Protein 6Q7D (pdb70)

InterPro domains:
  IPR000719 Protein kinase domain [PS50011] (613-875)
  IPR001090 Ephrin, ligand binding domain [PF01404] (30-201)
  IPR001090 Ephrin, ligand binding domain [PS51550] (28-206)
  IPR001090 Ephrin, ligand binding domain [SM00615] (28-201)
  IPR001245 Serine-threonine/tyrosine-protein kinase, catalytic domain [PF07714] (614-871)
  IPR001245 Serine-threonine/tyrosine-protein kinase, catalytic domain [PR00109] (692-705)
  IPR001245 Serine-threonine/tyrosine-protein kinase, catalytic domain [PR00109] (729-747)
  IPR001245 Serine-threonine/tyrosine-protein kinase, catalytic domain [PR00109] (779-789)
  IPR001245 Serine-threonine/tyrosine-protein kinase, catalytic domain [PR00109] (798-820)
  IPR001245 Serine-threonine/tyrosine-protein kinase, catalytic domain [PR00109] (842-864)
  IPR001426 Tyrosine-protein kinase, receptor class V, conserved site [PS00790] (182-202)
  IPR001426 Tyrosine-protein kinase, receptor class V, conserved site [PS00791] (247-267)
  IPR001660 Sterile alpha motif domain [PF00536] (904-966)
  IPR001660 Sterile alpha motif domain [PS50105] (904-968)
  IPR001660 Sterile alpha motif domain [SM00454] (901-968)
  IPR003961 Fibronectin type III [PF00041] (331-420)
  IPR003961 Fibronectin type III [PF00041] (439-524)
  IPR003961 Fibronectin type III [PS50853] (328-432)
  IPR003961 Fibronectin type III [PS50853] (438-529)
  IPR003961 Fibronectin type III [SM00060] (329-419)

Foldseek 3Di:
DLQVLFDAADCVQKDFDAFPAADPAFTWGWIWGVVVTAIKIKYWHAPPDDPVRVCVVSNVLSVQSVDDDQAAWHWNGWHDPDPGIITITHDAPCAFQQVNLQVCPPPDDLLLLLVQLLLNLVSLLSCQVVVHFQQDDASNQWTQHPVRHIHGGDPDDPPLLQFAPCCVPPNDTHSLRVLLNSLVNLQCSLQSNADRPHPQDSVRSSVCLVVPDDGFHHPLWFPLSNVLSVLSRDNPSVSHDGSVVVSVSSVVCSVVVVSRNHHDDDDDPDDDDDD

Nearest PDB structures (foldseek):
  6q7d-assembly1_A  TM=1.004E+00  e=1.433E-54  Homo sapiens
  6hes-assembly1_A  TM=9.999E-01  e=2.706E-51  Homo sapiens
  8boi-assembly1_A  TM=9.993E-01  e=1.157E-50  Homo sapiens
  8bm8-assembly1_A  TM=1.002E+00  e=2.530E-50  Homo sapiens
  6fnf-assembly1_A  TM=9.934E-01  e=2.443E-47  Homo sapiens

Solvent-accessible surface area: 14759 Å² total; per-residue (Å²): 116,94,41,152,119,26,87,72,16,91,43,85,36,20,68,93,103,151,76,85,31,83,22,134,71,13,61,28,28,48,0,29,8,118,169,230,68,68,40,0,18,0,50,1,4,56,99,64,50,74,131,148,27,91,78,78,7,32,24,49,0,7,60,26,14,75,23,95,59,117,8,10,14,129,25,47,0,0,0,29,162,100,144,33,6,9,4,0,12,11,66,9,126,54,23,27,0,21,124,11,1,119,106,62,106,57,115,43,57,49,78,79,7,0,26,5,0,75,9,0,0,21,0,0,71,43,4,26,108,72,138,62,40,8,131,11,0,0,0,80,2,0,20,0,36,93,126,40,26,1,13,3,6,60,100,45,179,145,18,17,13,19,12,0,20,14,4,56,91,136,202,65,46,35,33,13,3,2,2,4,7,0,0,0,0,0,2,1,0,9,18,28,6,72,130,1,14,78,158,66,52,60,136,88,5,62,123,21,14,112,79,51,137,48,4,49,10,4,114,92,0,0,25,26,0,45,109,8,0,60,80,0,2,37,80,104,88,69,151,7,19,122,7,47,66,0,19,47,67,0,36,137,20,28,200,58,64,104,45,12,162,92,94,22,122,72,94,100,159,116,99,138,225,151,175

Organism: Homo sapiens (NCBI:txid9606)

Sequence (275 aa):
AVLKFTTEIHPSCVTRQKVIGAGEFGEVYKGMLKTKEVPVAIKTLKAGYTEKQRVDFLGEAGIMGQFSHHNIIRRLEGVISKYKPMMIITEYMENGALDKFLLREKDDGEFSVLQLVGMMLRRGIAAGMKYLANMNYVHRDLAARRNILVNSSNLVCKVSDFGLIPIRWTAPEAISSYRKKFTSSASDVWSFGIVMWEVMTYGERRPYWELSNHEVMKAIINDGFFRLPTPMMDCPSAIYQLMMQQCWQQQQERRARRPKFADIVSILDDKLIRAPDSLKTLADFDPRVSIRLP

CATH classification: 3.30.200.20 (+1 more: 1.10.510.10)

B-factor: mean 21.92, std 13.1, range [7.97, 76.31]

Secondary structure (DSSP, 8-state):
-TTTT--B--GGGEEEEEEEEEETTEEEEEEEE----EEEEEEEE-TT--HHHHHHHHHHHHHHHH---TTBPPEEEEE-SSSSEEEEEE--TT-BHHHHHHHSTT-S-HHHHHHHHHHHHHHHHHHHHTT---S--SGGGEEE-TT--EEE-------GGGS-HHHHHH----HHHHHHHHHHHHHHHHTTSPPTTTT--HHHHHHHHHTT--PPPPTT-BHHHHHHHHHHT-SSGGGSPPHHHHHHHHHHHHHSGGGGSSBPPP--S------

Structure (mmCIF, N/CA/C/O backbone):
data_6Q7D
#
_entry.id   6Q7D
#
_cell.length_a   32.725
_cell.length_b   107.160
_cell.length_c   40.463
_cell.angle_alpha   90.00
_cell.angle_beta   108.42
_cell.ang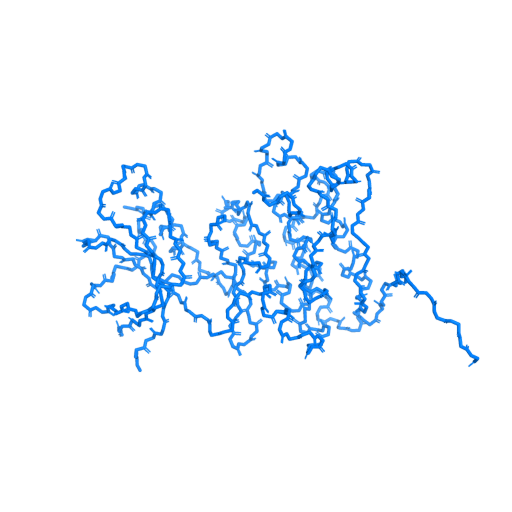le_gamma   90.00
#
_symmetry.space_group_name_H-M   'P 1 21 1'
#
loop_
_entity.id
_entity.type
_entity.pdbx_description
1 polymer 'Ephrin type-A receptor 2'
2 non-polymer 3-[[4-imidazol-1-yl-6-(4-oxidanylpiperidin-1-yl)-1,3,5-triazin-2-yl]amino]-4-methyl-~{N}-[3-(trifluoromethyl)phenyl]benzamide
3 water water
#
loop_
_atom_site.group_PDB
_atom_site.id
_atom_site.type_symbol
_atom_site.label_atom_id
_atom_site.label_alt_id
_atom_site.label_comp_id
_atom_site.label_asym_id
_atom_site.label_entity_id
_atom_site.label_seq_id
_atom_site.pdbx_PDB_ins_code
_atom_site.Cartn_x
_atom_site.Cartn_y
_atom_site.Cartn_z
_atom_site.occupancy
_atom_site.B_iso_or_equiv
_atom_site.auth_seq_id
_atom_site.auth_comp_id
_atom_site.auth_asym_id
_atom_site.auth_atom_id
_atom_site.pdbx_PDB_model_num
ATOM 1 N N . ALA A 1 6 ? -103.178 -28.076 90.829 1.00 46.41 600 ALA A N 1
ATOM 2 C CA . ALA A 1 6 ? -103.515 -26.668 90.654 1.00 44.63 600 ALA A CA 1
ATOM 3 C C . ALA A 1 6 ? -102.294 -25.773 90.834 1.00 45.25 600 ALA A C 1
ATOM 4 O O . ALA A 1 6 ? -102.270 -24.651 90.349 1.00 47.08 600 ALA A O 1
ATOM 6 N N . VAL A 1 7 ? -101.314 -26.230 91.601 1.00 42.25 601 VAL A N 1
ATOM 7 C CA . VAL A 1 7 ? -100.104 -25.385 91.826 1.00 37.92 601 VAL A CA 1
ATOM 8 C C . VAL A 1 7 ? -99.471 -25.059 90.475 1.00 34.54 601 VAL A C 1
ATOM 9 O O . VAL A 1 7 ? -98.913 -23.974 90.344 1.00 31.66 601 VAL A O 1
ATOM 13 N N . LEU A 1 8 ? -99.589 -25.957 89.507 1.00 35.47 602 LEU A N 1
ATOM 14 C CA . LEU A 1 8 ? -98.910 -25.810 88.200 1.00 37.39 602 LEU A CA 1
ATOM 15 C C . LEU A 1 8 ? -99.842 -25.279 87.108 1.00 39.69 602 LEU A C 1
ATOM 16 O O . LEU A 1 8 ? -99.500 -25.409 85.963 1.00 38.49 602 LEU A O 1
ATOM 21 N N . LYS A 1 9 ? -100.920 -24.612 87.485 1.00 45.73 603 LYS A N 1
ATOM 22 C CA . LYS A 1 9 ? -101.920 -24.131 86.506 1.00 47.35 603 LYS A CA 1
ATOM 23 C C . LYS A 1 9 ? -101.329 -23.198 85.436 1.00 41.89 603 LYS A C 1
ATOM 24 O O . LYS A 1 9 ? -101.888 -23.231 84.352 1.00 41.22 603 LYS A O 1
ATOM 30 N N . PHE A 1 10 ? -100.274 -22.380 85.707 1.00 29.69 604 PHE A N 1
ATOM 31 C CA . PHE A 1 10 ? -99.793 -21.480 84.677 1.00 27.42 604 PHE A CA 1
ATOM 32 C C . PHE A 1 10 ? -98.574 -22.047 83.958 1.00 28.98 604 PHE A C 1
ATOM 33 O O . PHE A 1 10 ? -97.909 -21.322 83.210 1.00 31.04 604 PHE A O 1
ATOM 41 N N . THR A 1 11 ? -98.274 -23.331 84.161 1.00 28.83 605 THR A N 1
ATOM 42 C CA . THR A 1 11 ? -97.071 -23.952 83.625 1.00 29.51 605 THR A CA 1
ATOM 43 C C . THR A 1 11 ? -97.402 -24.984 82.553 1.00 27.81 605 THR A C 1
ATOM 44 O O . THR A 1 11 ? -98.471 -25.603 82.562 1.00 30.89 605 THR A O 1
ATOM 48 N N . THR A 1 12 ? -96.451 -25.174 81.643 1.00 25.50 606 THR A N 1
ATOM 49 C CA . THR A 1 12 ? -96.515 -26.196 80.607 1.00 27.76 606 THR A CA 1
ATOM 50 C C . THR A 1 12 ? -95.717 -27.411 81.063 1.00 23.64 606 THR A C 1
ATOM 51 O O . THR A 1 12 ? -94.559 -27.279 81.469 1.00 25.18 606 THR A O 1
ATOM 55 N N . GLU A 1 13 ? -96.326 -28.588 80.991 1.00 23.61 607 GLU A N 1
ATOM 56 C CA . GLU A 1 13 ? -95.619 -29.813 81.335 1.00 24.08 607 GLU A CA 1
ATOM 57 C C . GLU A 1 13 ? -94.781 -30.264 80.143 1.00 23.89 607 GLU A C 1
ATOM 58 O O . GLU A 1 13 ? -95.298 -30.403 79.030 1.00 28.04 607 GLU A O 1
ATOM 64 N N . ILE A 1 14 ? -93.488 -30.483 80.373 1.00 21.56 608 ILE A N 1
ATOM 65 C CA . ILE A 1 14 ? -92.540 -30.851 79.325 1.00 20.86 608 ILE A CA 1
ATOM 66 C C . ILE A 1 14 ? -92.209 -32.330 79.469 1.00 20.07 608 ILE A C 1
ATOM 67 O O . ILE A 1 14 ? -92.029 -32.830 80.585 1.00 22.63 608 ILE A O 1
ATOM 72 N N . HIS A 1 15 ? -92.158 -33.042 78.335 1.00 20.57 609 HIS A N 1
ATOM 73 C CA . HIS A 1 15 ? -91.782 -34.447 78.409 1.00 19.69 609 HIS A CA 1
ATOM 74 C C . HIS A 1 15 ? -90.261 -34.579 78.467 1.00 19.34 609 HIS A C 1
ATOM 75 O O . HIS A 1 15 ? -89.552 -33.850 77.771 1.00 20.03 609 HIS A O 1
ATOM 82 N N . PRO A 1 16 ? -89.735 -35.496 79.287 1.00 20.42 610 PRO A N 1
ATOM 83 C CA . PRO A 1 16 ? -88.271 -35.581 79.447 1.00 21.62 610 PRO A CA 1
ATOM 84 C C . PRO A 1 16 ? -87.511 -35.891 78.167 1.00 23.02 610 PRO A C 1
ATOM 85 O O . PRO A 1 16 ? -86.342 -35.503 78.046 1.00 23.80 610 PRO A O 1
ATOM 89 N N . SER A 1 17 ? -88.138 -36.562 77.200 1.00 22.32 611 SER A N 1
ATOM 90 C CA . SER A 1 17 ? -87.469 -36.833 75.933 1.00 22.97 611 SER A CA 1
ATOM 91 C C . SER A 1 17 ? -87.126 -35.561 75.171 1.00 24.10 611 SER A C 1
ATOM 92 O O . SER A 1 17 ? -86.321 -35.614 74.235 1.00 28.53 611 SER A O 1
ATOM 95 N N . CYS A 1 18 ? -87.713 -34.424 75.540 1.00 21.73 612 CYS A N 1
ATOM 96 C CA . CYS A 1 18 ? -87.441 -33.158 74.875 1.00 22.38 612 CYS A CA 1
ATOM 97 C C . CYS A 1 18 ? -86.299 -32.381 75.510 1.00 22.81 612 CYS A C 1
ATOM 98 O O . CYS A 1 18 ? -85.961 -31.302 75.017 1.00 25.39 612 CYS A O 1
ATOM 101 N N . VAL A 1 19 ? -85.690 -32.902 76.572 1.00 24.18 613 VAL A N 1
ATOM 102 C CA . VAL A 1 19 ? -84.706 -32.172 77.362 1.00 24.13 613 VAL A CA 1
ATOM 103 C C . VAL A 1 19 ? -83.383 -32.920 77.312 1.00 22.97 613 VAL A C 1
ATOM 104 O O . VAL A 1 19 ? -83.347 -34.140 77.506 1.00 25.43 613 VAL A O 1
ATOM 108 N N . THR A 1 20 ? -82.303 -32.183 77.067 1.00 22.71 614 THR A N 1
ATOM 109 C CA . THR A 1 20 ? -80.943 -32.698 77.129 1.00 25.16 614 THR A CA 1
ATOM 110 C C . THR A 1 20 ? -80.166 -31.809 78.083 1.00 24.46 614 THR A C 1
ATOM 111 O O . THR A 1 20 ? -80.162 -30.586 77.924 1.00 27.40 614 THR A O 1
ATOM 115 N N . ARG A 1 21 ? -79.526 -32.413 79.078 1.00 26.48 615 ARG A N 1
ATOM 116 C CA . ARG A 1 21 ? -78.690 -31.682 80.018 1.00 26.70 615 ARG A CA 1
ATOM 117 C C . ARG A 1 21 ? -77.240 -31.786 79.575 1.00 26.95 615 ARG A C 1
ATOM 118 O O . ARG A 1 21 ? -76.771 -32.867 79.208 1.00 31.05 615 ARG A O 1
ATOM 126 N N . GLN A 1 22 ? -76.529 -30.661 79.609 1.00 27.21 616 GLN A N 1
ATOM 127 C CA . GLN A 1 22 ? -75.182 -30.590 79.055 1.00 32.61 616 GLN A CA 1
ATOM 128 C C . GLN A 1 22 ? -74.108 -30.372 80.117 1.00 35.63 616 GLN A C 1
ATOM 129 O O . GLN A 1 22 ? -73.270 -31.251 80.335 1.00 41.50 616 GLN A O 1
ATOM 135 N N . LYS A 1 23 ? -74.069 -29.205 80.752 1.00 30.44 617 LYS A N 1
ATOM 136 C CA . LYS A 1 23 ? -73.033 -28.908 81.772 1.00 28.62 617 LYS A CA 1
ATOM 137 C C . LYS A 1 23 ? -73.700 -28.400 83.056 1.00 25.97 617 LYS A C 1
ATOM 138 O O . LYS A 1 23 ? -74.698 -27.724 82.951 1.00 27.79 617 LYS A O 1
ATOM 144 N N . VAL A 1 24 ? -73.156 -28.758 84.214 1.00 26.88 618 VAL A N 1
ATOM 145 C CA . VAL A 1 24 ? -73.644 -28.227 85.515 1.00 31.49 618 VAL A CA 1
ATOM 146 C C . VAL A 1 24 ? -73.252 -26.743 85.596 1.00 37.65 618 VAL A C 1
ATOM 147 O O . VAL A 1 24 ? -72.089 -26.462 85.363 1.00 35.29 618 VAL A O 1
ATOM 151 N N . ILE A 1 25 ? -74.221 -25.871 85.884 1.00 39.74 619 ILE A N 1
ATOM 152 C CA . ILE A 1 25 ? -73.966 -24.404 85.991 1.00 40.86 619 ILE A CA 1
ATOM 153 C C . ILE A 1 25 ? -74.263 -23.929 87.407 1.00 43.08 619 ILE A C 1
ATOM 154 O O . ILE A 1 25 ? -74.061 -22.762 87.678 1.00 51.55 619 ILE A O 1
ATOM 159 N N . GLY A 1 26 ? -74.729 -24.800 88.270 1.00 33.65 620 GLY A N 1
ATOM 160 C CA . GLY A 1 26 ? -74.938 -24.365 89.644 1.00 34.17 620 GLY A CA 1
ATOM 161 C C . GLY A 1 26 ? -75.595 -25.442 90.450 1.00 31.78 620 GLY A C 1
ATOM 162 O O . GLY A 1 26 ? -75.765 -26.514 89.990 1.00 30.24 620 GLY A O 1
ATOM 163 N N . ALA A 1 27 ? -75.934 -25.117 91.668 1.00 38.82 621 ALA A N 1
ATOM 164 C CA . ALA A 1 27 ? -76.644 -26.086 92.513 1.00 40.12 621 ALA A CA 1
ATOM 165 C C . ALA A 1 27 ? -78.009 -25.508 92.916 1.00 43.50 621 ALA A C 1
ATOM 166 O O . ALA A 1 27 ? -78.150 -24.273 92.989 1.00 44.44 621 ALA A O 1
ATOM 168 N N . GLY A 1 28 ? -79.017 -26.380 92.996 1.00 43.07 622 GLY A N 1
ATOM 169 C CA . GLY A 1 28 ? -80.278 -26.060 93.624 1.00 37.75 622 GLY A CA 1
ATOM 170 C C . GLY A 1 28 ? -80.277 -26.521 95.071 1.00 35.51 622 GLY A C 1
ATOM 171 O O . GLY A 1 28 ? -79.252 -26.933 95.617 1.00 35.72 622 GLY A O 1
ATOM 172 N N . GLU A 1 29 ? -81.440 -26.457 95.706 1.00 36.03 623 GLU A N 1
ATOM 173 C CA . GLU A 1 29 ? -81.591 -26.871 97.120 1.00 36.60 623 GLU A CA 1
ATOM 174 C C . GLU A 1 29 ? -81.323 -28.376 97.233 1.00 30.60 623 GLU A C 1
ATOM 175 O O . GLU A 1 29 ? -80.810 -28.813 98.217 1.00 30.53 623 GLU A O 1
ATOM 181 N N . PHE A 1 30 ? -81.729 -29.133 96.233 1.00 24.66 624 PHE A N 1
ATOM 182 C CA . PHE A 1 30 ? -81.545 -30.579 96.275 1.00 25.09 624 PHE A CA 1
ATOM 183 C C . PHE A 1 30 ? -81.451 -31.129 94.859 1.00 23.85 624 PHE A C 1
ATOM 184 O O . PHE A 1 30 ? -82.337 -31.862 94.406 1.00 21.54 624 PHE A O 1
ATOM 192 N N . GLY A 1 31 ? -80.382 -30.785 94.168 1.00 23.18 625 GLY A N 1
ATOM 193 C CA . GLY A 1 31 ? -80.202 -31.127 92.773 1.00 23.52 625 GLY A CA 1
ATOM 194 C C . GLY A 1 31 ? -79.425 -30.040 92.065 1.00 22.97 625 GLY A C 1
ATOM 195 O O . GLY A 1 31 ? -79.371 -28.887 92.486 1.00 30.98 625 GLY A O 1
ATOM 196 N N . GLU A 1 32 ? -78.800 -30.422 90.959 1.00 21.88 626 GLU A N 1
ATOM 197 C CA . GLU A 1 32 ? -77.973 -29.491 90.212 1.00 24.62 626 GLU A CA 1
ATOM 198 C C . GLU A 1 32 ? -78.825 -28.645 89.276 1.00 21.64 626 GLU A C 1
ATOM 199 O O . GLU A 1 32 ? -79.957 -28.994 88.927 1.00 20.71 626 GLU A O 1
ATOM 205 N N . VAL A 1 33 ? -78.259 -27.517 88.865 1.00 18.40 627 VAL A N 1
ATOM 206 C CA . VAL A 1 33 ? -78.791 -26.709 87.777 1.00 17.54 627 VAL A CA 1
ATOM 207 C C . VAL A 1 33 ? -77.877 -26.914 86.580 1.00 17.19 627 VAL A C 1
ATOM 208 O O . VAL A 1 33 ? -76.650 -26.918 86.726 1.00 20.06 627 VAL A O 1
ATOM 212 N N . TYR A 1 34 ? -78.467 -27.101 85.401 1.00 17.38 628 TYR A N 1
ATOM 213 C CA . TYR A 1 34 ? -77.714 -27.421 84.199 1.00 18.59 628 TYR A CA 1
ATOM 214 C C . TYR A 1 34 ? -78.025 -26.424 83.093 1.00 19.20 628 TYR A C 1
ATOM 215 O O . TYR A 1 34 ? -79.125 -25.873 83.022 1.00 20.69 628 TYR A O 1
ATOM 224 N N . LYS A 1 35 ? -77.056 -26.260 82.201 1.00 20.11 629 LYS A N 1
ATOM 225 C CA . LYS A 1 35 ? -77.314 -25.668 80.880 1.00 19.50 629 LYS A CA 1
ATOM 226 C C . LYS A 1 35 ? -77.755 -26.861 80.015 1.00 20.88 629 LYS A C 1
ATOM 227 O O . LYS A 1 35 ? -77.188 -27.928 80.162 1.00 22.76 629 LYS A O 1
ATOM 233 N N . GLY A 1 36 ? -78.739 -26.670 79.161 1.00 19.62 630 GLY A N 1
ATOM 234 C CA . GLY A 1 36 ? -79.209 -27.744 78.320 1.00 20.89 630 GLY A CA 1
ATOM 235 C C . GLY A 1 36 ? -79.890 -27.216 77.078 1.00 20.72 630 GLY A C 1
ATOM 236 O O . GLY A 1 36 ? -79.786 -26.037 76.743 1.00 19.90 630 GLY A O 1
ATOM 237 N N . MET A 1 37 ? -80.590 -28.112 76.391 1.00 22.92 631 MET A N 1
ATOM 238 C CA . MET A 1 37 ? -81.331 -27.755 75.194 1.00 22.08 631 MET A CA 1
ATOM 239 C C . MET A 1 37 ? -82.737 -28.325 75.304 1.00 20.56 631 MET A C 1
ATOM 240 O O . MET A 1 37 ? -82.942 -29.399 75.877 1.00 24.92 631 MET A O 1
ATOM 245 N N . LEU A 1 38 ? -83.700 -27.615 74.726 1.00 21.02 632 LEU A N 1
ATOM 246 C CA . LEU A 1 38 ? -85.102 -28.009 74.764 1.00 21.68 632 LEU A CA 1
ATOM 247 C C . LEU A 1 38 ? -85.630 -28.107 73.341 1.00 24.61 632 LEU A C 1
ATOM 248 O O . LEU A 1 38 ? -85.541 -27.138 72.578 1.00 24.87 632 LEU A O 1
ATOM 253 N N . LYS A 1 39 ? -86.184 -29.271 72.993 1.00 25.09 633 LYS A N 1
ATOM 254 C CA . LYS A 1 39 ? -86.879 -29.466 71.723 1.00 32.80 633 LYS A CA 1
ATOM 255 C C . LYS A 1 39 ? -88.354 -29.163 71.915 1.00 44.29 633 LYS A C 1
ATOM 256 O O . LYS A 1 39 ? -88.966 -29.648 72.872 1.00 46.36 633 LYS A O 1
ATOM 262 N N . THR A 1 40 ? -88.924 -28.404 70.982 1.00 55.93 634 THR A N 1
ATOM 263 C CA . THR A 1 40 ? -90.375 -28.338 70.799 1.00 63.18 634 THR A CA 1
ATOM 264 C C . THR A 1 40 ? -90.753 -27.456 69.614 1.00 65.11 634 THR A C 1
ATOM 265 O O . THR A 1 40 ? -91.864 -27.553 69.089 1.00 65.84 634 THR A O 1
ATOM 269 N N . LYS A 1 45 ? -83.215 -25.188 65.842 1.00 52.49 639 LYS A N 1
ATOM 270 C CA . LYS A 1 45 ? -84.580 -25.460 66.284 1.00 52.63 639 LYS A CA 1
ATOM 271 C C . LYS A 1 45 ? -84.633 -25.820 67.771 1.00 49.75 639 LYS A C 1
ATOM 272 O O . LYS A 1 45 ? -85.625 -25.545 68.446 1.00 51.05 639 LYS A O 1
ATOM 278 N N . GLU A 1 46 ? -83.573 -26.457 68.264 1.00 44.51 640 GLU A N 1
ATOM 279 C CA . GLU A 1 46 ? -83.406 -26.651 69.697 1.00 41.67 640 GLU A CA 1
ATOM 280 C C . GLU A 1 46 ? -83.152 -25.298 70.351 1.00 36.81 640 GLU A C 1
ATOM 281 O O . GLU A 1 46 ? -82.460 -24.445 69.789 1.00 36.77 640 GLU A O 1
ATOM 287 N N . VAL A 1 47 ? -83.698 -25.100 71.542 1.00 29.19 641 VAL A N 1
ATOM 288 C CA . VAL A 1 47 ? -83.624 -23.822 72.249 1.00 27.81 641 VAL A CA 1
ATOM 289 C C . VAL A 1 47 ? -82.770 -24.010 73.494 1.00 22.78 641 VAL A C 1
ATOM 290 O O . VAL A 1 47 ? -82.993 -24.968 74.244 1.00 21.74 641 VAL A O 1
ATOM 294 N N . PRO A 1 48 ? -81.789 -23.146 73.751 1.00 23.51 642 PRO A N 1
ATOM 295 C CA . PRO A 1 48 ? -80.989 -23.289 74.973 1.00 22.53 642 PRO A CA 1
ATOM 296 C C . PRO A 1 48 ? -81.818 -22.965 76.206 1.00 19.55 642 PRO A C 1
ATOM 297 O O . PRO A 1 48 ? -82.661 -22.066 76.194 1.00 19.52 642 PRO A O 1
ATOM 301 N N . VAL A 1 49 ? -81.592 -23.730 77.272 1.00 18.31 643 VAL A N 1
ATOM 302 C CA . VAL A 1 49 ? -82.359 -23.578 78.500 1.00 17.02 643 VAL A CA 1
ATOM 303 C C . VAL A 1 49 ? -81.457 -23.775 79.708 1.00 17.04 643 VAL A C 1
ATOM 304 O O . VAL A 1 49 ? -80.374 -24.354 79.620 1.00 17.24 643 VAL A O 1
ATOM 308 N N . ALA A 1 50 ? -81.918 -23.265 80.846 1.00 15.76 644 ALA A N 1
ATOM 309 C CA . ALA A 1 50 ? -81.384 -23.630 82.153 1.00 15.46 644 ALA A CA 1
ATOM 310 C C . ALA A 1 50 ? -82.373 -24.575 82.831 1.00 16.18 644 ALA A C 1
ATOM 311 O O . ALA A 1 50 ? -83.590 -24.408 82.705 1.00 15.79 644 ALA A O 1
ATOM 313 N N . ILE A 1 51 ? -81.851 -25.574 83.542 1.00 15.42 645 ILE A N 1
ATOM 314 C CA . ILE A 1 51 ? -82.641 -26.695 84.046 1.00 15.82 645 ILE A CA 1
ATOM 315 C C . ILE A 1 51 ? -82.270 -26.931 85.502 1.00 17.96 645 ILE A C 1
ATOM 316 O O . ILE A 1 51 ? -81.134 -27.317 85.796 1.00 19.99 645 ILE A O 1
ATOM 321 N N . LYS A 1 52 ? -83.221 -26.731 86.407 1.00 15.68 646 LYS A N 1
ATOM 322 C CA . LYS A 1 52 ? -83.018 -27.014 87.822 1.00 16.50 646 LYS A CA 1
ATOM 323 C C . LYS A 1 52 ? -83.694 -28.339 88.148 1.00 16.92 646 LYS A C 1
ATOM 324 O O . LYS A 1 52 ? -84.885 -28.508 87.875 1.00 16.53 646 LYS A O 1
ATOM 330 N N . THR A 1 53 ? -82.945 -29.276 88.723 1.00 16.52 647 THR A N 1
ATOM 331 C CA . THR A 1 53 ? -83.476 -30.595 89.040 1.00 18.21 647 THR A CA 1
ATOM 332 C C . THR A 1 53 ? -83.769 -30.742 90.529 1.00 17.58 647 THR A C 1
ATOM 333 O O . THR A 1 53 ? -83.209 -30.043 91.378 1.00 17.92 647 THR A O 1
ATOM 337 N N . LEU A 1 54 ? -84.663 -31.678 90.833 1.00 16.47 648 LEU A N 1
ATOM 338 C CA . LEU A 1 54 ? -84.904 -32.135 92.195 1.00 16.20 648 LEU A CA 1
ATOM 339 C C . LEU A 1 54 ? -84.614 -33.628 92.193 1.00 17.97 648 LEU A C 1
ATOM 340 O O . LEU A 1 54 ? -85.389 -34.419 91.640 1.00 18.36 648 LEU A O 1
ATOM 345 N N . LYS A 1 55 ? -83.495 -34.008 92.797 1.00 17.83 649 LYS A N 1
ATOM 346 C CA . LYS A 1 55 ? -82.973 -35.356 92.661 1.00 18.64 649 LYS A CA 1
ATOM 347 C C . LYS A 1 55 ? -83.466 -36.274 93.778 1.00 18.55 649 LYS A C 1
ATOM 348 O O . LYS A 1 55 ? -84.016 -35.838 94.793 1.00 19.70 649 LYS A O 1
ATOM 354 N N . ALA A 1 56 ? -83.246 -37.569 93.569 1.00 18.42 650 ALA A N 1
ATOM 355 C CA . ALA A 1 56 ? -83.858 -38.597 94.399 1.00 20.77 650 ALA A CA 1
ATOM 356 C C . ALA A 1 56 ? -83.497 -38.406 95.865 1.00 21.44 650 ALA A C 1
ATOM 357 O O . ALA A 1 56 ? -82.352 -38.105 96.209 1.00 23.30 650 ALA A O 1
ATOM 359 N N . GLY A 1 57 ? -84.492 -38.582 96.730 1.00 19.35 651 GLY A N 1
ATOM 360 C CA . GLY A 1 57 ? -84.312 -38.428 98.156 1.00 21.07 651 GLY A CA 1
ATOM 361 C C . GLY A 1 57 ? -84.774 -37.104 98.715 1.00 19.03 651 GLY A C 1
ATOM 362 O O . GLY A 1 57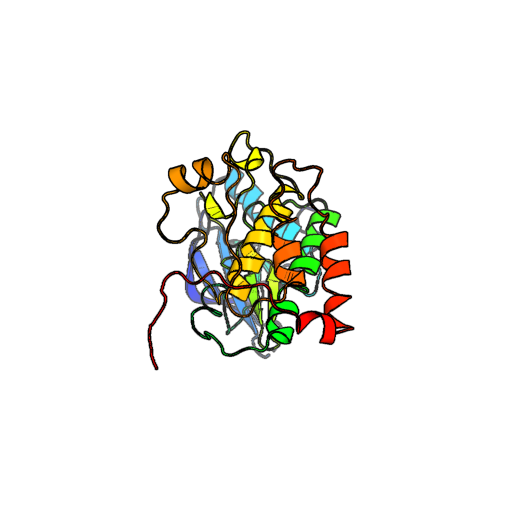 ? -84.653 -36.890 99.929 1.00 19.50 651 GLY A O 1
ATOM 363 N N . TYR A 1 58 ? -85.299 -36.211 97.876 1.00 18.57 652 TYR A N 1
ATOM 364 C CA . TYR A 1 58 ? -85.782 -34.929 98.364 1.00 17.49 652 TYR A CA 1
ATOM 365 C C . TYR A 1 58 ? -86.885 -35.138 99.397 1.00 18.03 652 TYR A C 1
ATOM 366 O O . TYR A 1 58 ? -87.616 -36.132 99.367 1.00 17.04 652 TYR A O 1
ATOM 375 N N . THR A 1 59 ? -86.999 -34.188 100.319 1.00 18.35 653 THR A N 1
ATOM 376 C CA . THR A 1 59 ? -87.995 -34.246 101.378 1.00 19.47 653 THR A CA 1
ATOM 377 C C . THR A 1 59 ? -89.335 -33.700 100.895 1.00 17.68 653 THR A C 1
ATOM 378 O O . THR A 1 59 ? -89.452 -33.106 99.820 1.00 17.24 653 THR A O 1
ATOM 382 N N . GLU A 1 60 ? -90.363 -33.912 101.720 1.00 18.69 654 GLU A N 1
ATOM 383 C CA . GLU A 1 60 ? -91.678 -33.345 101.436 1.00 18.18 654 GLU A CA 1
ATOM 384 C C . GLU A 1 60 ? -91.607 -31.826 101.319 1.00 19.08 654 GLU A C 1
ATOM 385 O O . GLU A 1 60 ? -92.146 -31.237 100.375 1.00 19.99 654 GLU A O 1
ATOM 391 N N . LYS A 1 61 ? -90.925 -31.177 102.266 1.00 19.74 655 LYS A N 1
ATOM 392 C CA . LYS A 1 61 ? -90.781 -29.727 102.207 1.00 22.70 655 LYS A CA 1
ATOM 393 C C . LYS A 1 61 ? -90.080 -29.293 100.927 1.00 18.71 655 LYS A C 1
ATOM 394 O O . LYS A 1 61 ? -90.465 -28.292 100.309 1.00 19.27 655 LYS A O 1
ATOM 400 N N . GLN A 1 62 ? -89.053 -30.031 100.512 1.00 17.87 656 GLN A N 1
ATOM 401 C CA . GLN A 1 62 ? -88.337 -29.661 99.299 1.00 17.46 656 GLN A CA 1
ATOM 402 C C . GLN A 1 62 ? -89.224 -29.796 98.067 1.00 16.57 656 GLN A C 1
ATOM 403 O O . GLN A 1 62 ? -89.161 -28.964 97.155 1.00 17.01 656 GLN A O 1
ATOM 409 N N . ARG A 1 63 ? -90.058 -30.840 98.017 1.00 16.77 657 ARG A N 1
ATOM 410 C CA . ARG A 1 63 ? -90.969 -31.007 96.888 1.00 18.95 657 ARG A CA 1
ATOM 411 C C . ARG A 1 63 ? -91.988 -29.877 96.837 1.00 17.72 657 ARG A C 1
ATOM 412 O O . ARG A 1 63 ? -92.278 -29.330 95.766 1.00 19.21 657 ARG A O 1
ATOM 420 N N . VAL A 1 64 ? -92.536 -29.511 97.994 1.00 18.62 658 VAL A N 1
ATOM 421 C CA . VAL A 1 64 ? -93.511 -28.430 98.058 1.00 21.99 658 VAL A CA 1
ATOM 422 C C . VAL A 1 64 ? -92.888 -27.114 97.624 1.00 18.44 658 VAL A C 1
ATOM 423 O O . VAL A 1 64 ? -93.502 -26.333 96.883 1.00 19.88 658 VAL A O 1
ATOM 427 N N . ASP A 1 65 ? -91.661 -26.848 98.067 1.00 18.63 659 ASP A N 1
ATOM 428 C CA . ASP A 1 65 ? -90.995 -25.610 97.672 1.00 19.62 659 ASP A CA 1
ATOM 429 C C . ASP A 1 65 ? -90.660 -25.616 96.185 1.00 18.60 659 ASP A C 1
ATOM 430 O O . ASP A 1 65 ? -90.782 -24.587 95.513 1.00 18.13 659 ASP A O 1
ATOM 435 N N . PHE A 1 66 ? -90.254 -26.773 95.657 1.00 16.96 660 PHE A N 1
ATOM 436 C CA . PHE A 1 66 ? -89.850 -26.880 94.256 1.00 17.44 660 PHE A CA 1
ATOM 437 C C . PHE A 1 66 ? -91.032 -26.650 93.328 1.00 16.40 660 PHE A C 1
ATOM 438 O O . PHE A 1 66 ? -90.976 -25.806 92.426 1.00 17.61 660 PHE A O 1
ATOM 446 N N . LEU A 1 67 ? -92.120 -27.392 93.539 1.00 18.40 661 LEU A N 1
ATOM 447 C CA . LEU A 1 67 ? -93.296 -27.218 92.696 1.00 19.03 661 LEU A CA 1
ATOM 448 C C . LEU A 1 67 ? -93.955 -25.865 92.930 1.00 20.43 661 LEU A C 1
ATOM 449 O O . LEU A 1 67 ? -94.528 -25.288 91.997 1.00 21.19 661 LEU A O 1
ATOM 454 N N . GLY A 1 68 ? -93.869 -25.339 94.155 1.00 19.82 662 GLY A N 1
ATOM 455 C CA . GLY A 1 68 ? -94.356 -23.994 94.407 1.00 19.87 662 GLY A CA 1
ATOM 456 C C . GLY A 1 68 ? -93.562 -22.944 93.657 1.00 17.51 662 GLY A C 1
ATOM 457 O O . GLY A 1 68 ? -94.122 -21.966 93.155 1.00 19.67 662 GLY A O 1
ATOM 458 N N . GLU A 1 69 ? -92.245 -23.134 93.565 1.00 17.17 663 GLU A N 1
ATOM 459 C CA . GLU A 1 69 ? -91.427 -22.223 92.773 1.00 16.69 663 GLU A CA 1
ATOM 460 C C . GLU A 1 69 ? -91.821 -22.282 91.303 1.00 16.54 663 GLU A C 1
ATOM 461 O O . GLU A 1 69 ? -92.005 -21.246 90.653 1.00 19.18 663 GLU A O 1
ATOM 467 N N . ALA A 1 70 ? -91.947 -23.491 90.756 1.00 17.40 664 ALA A N 1
ATOM 468 C CA . ALA A 1 70 ? -92.383 -23.627 89.370 1.00 18.54 664 ALA A CA 1
ATOM 469 C C . ALA A 1 70 ? -93.729 -22.953 89.156 1.00 18.24 664 ALA A C 1
ATOM 470 O O . ALA A 1 70 ? -93.943 -22.284 88.138 1.00 19.71 664 ALA A O 1
ATOM 472 N N . GLY A 1 71 ? -94.644 -23.122 90.113 1.00 18.13 665 GLY A N 1
ATOM 473 C CA . GLY A 1 71 ? -95.980 -22.568 89.967 1.00 20.28 665 GLY A CA 1
ATOM 474 C C . GLY A 1 71 ? -95.982 -21.056 89.872 1.00 22.37 665 GLY A C 1
ATOM 475 O O . GLY A 1 71 ? -96.645 -20.477 89.007 1.00 22.62 665 GLY A O 1
ATOM 476 N N . ILE A 1 72 ? -95.238 -20.390 90.757 1.00 22.47 666 ILE A N 1
ATOM 477 C CA . ILE A 1 72 ? -95.225 -18.930 90.717 1.00 22.37 666 ILE A CA 1
ATOM 478 C C . ILE A 1 72 ? -94.506 -18.428 89.473 1.00 19.92 666 ILE A C 1
ATOM 479 O O . ILE A 1 72 ? -94.905 -17.422 88.875 1.00 20.58 666 ILE A O 1
ATOM 484 N N . MET A 1 73 ? -93.447 -19.121 89.047 1.00 19.56 667 MET A N 1
ATOM 485 C CA . MET A 1 73 ? -92.746 -18.696 87.838 1.00 18.10 667 MET A CA 1
ATOM 486 C C . MET A 1 73 ? -93.638 -18.806 86.609 1.00 19.95 667 MET A C 1
ATOM 487 O O . MET A 1 73 ? -93.583 -17.955 85.715 1.00 21.53 667 MET A O 1
ATOM 492 N N . GLY A 1 74 ? -94.449 -19.862 86.534 1.00 20.50 668 GLY A N 1
ATOM 493 C CA . GLY A 1 74 ? -95.397 -19.967 85.441 1.00 20.60 668 GLY A CA 1
ATOM 494 C C . GLY A 1 74 ? -96.434 -18.865 85.464 1.00 21.86 668 GLY A C 1
ATOM 495 O O . GLY A 1 74 ? -96.885 -18.408 84.410 1.00 25.12 668 GLY A O 1
ATOM 496 N N . GLN A 1 75 ? -96.818 -18.416 86.660 1.00 20.47 669 GLN A N 1
ATOM 497 C CA . GLN A 1 75 ? -97.793 -17.341 86.781 1.00 22.69 669 GLN A CA 1
ATOM 498 C C . GLN A 1 75 ? -97.249 -16.026 86.241 1.00 19.86 669 GLN A C 1
ATOM 499 O O . GLN A 1 75 ? -98.000 -15.228 85.669 1.00 22.04 669 GLN A O 1
ATOM 505 N N . PHE A 1 76 ? -95.960 -15.776 86.404 1.00 15.52 670 PHE A N 1
ATOM 506 C CA . PHE A 1 76 ? -95.404 -14.504 85.969 1.00 17.61 670 PHE A CA 1
ATOM 507 C C . PHE A 1 76 ? -95.247 -14.497 84.454 1.00 21.29 670 PHE A C 1
ATOM 508 O O . PHE A 1 76 ? -94.661 -15.417 83.873 1.00 28.69 670 PHE A O 1
ATOM 516 N N . SER A 1 77 ? -95.802 -13.472 83.811 1.00 14.99 671 SER A N 1
ATOM 517 C CA . SER A 1 77 ? -95.698 -13.303 82.359 1.00 15.87 671 SER A CA 1
ATOM 518 C C . SER A 1 77 ? -95.405 -11.830 82.106 1.00 15.81 671 SER A C 1
ATOM 519 O O . SER A 1 77 ? -96.326 -11.015 81.986 1.00 17.32 671 SER A O 1
ATOM 522 N N . HIS A 1 78 ? -94.120 -11.498 82.026 1.00 13.38 672 HIS A N 1
ATOM 523 C CA . HIS A 1 78 ? -93.730 -10.111 81.874 1.00 12.94 672 HIS A CA 1
ATOM 524 C C . HIS A 1 78 ? -92.370 -10.048 81.193 1.00 12.71 672 HIS A C 1
ATOM 525 O O . HIS A 1 78 ? -91.498 -10.887 81.433 1.00 13.50 672 HIS A O 1
ATOM 532 N N . HIS A 1 79 ? -92.199 -9.033 80.371 1.00 12.45 673 HIS A N 1
ATOM 533 C CA . HIS A 1 79 ? -90.967 -8.770 79.590 1.00 12.76 673 HIS A CA 1
ATOM 534 C C . HIS A 1 79 ? -89.709 -8.750 80.469 1.00 11.12 673 HIS A C 1
ATOM 535 O O . HIS A 1 79 ? -88.641 -9.084 79.983 1.00 12.64 673 HIS A O 1
ATOM 542 N N . ASN A 1 80 ? -89.861 -8.328 81.732 1.00 10.76 674 ASN A N 1
ATOM 543 C CA . ASN A 1 80 ? -88.706 -8.152 82.602 1.00 10.29 674 ASN A CA 1
ATOM 544 C C . ASN A 1 80 ? -88.642 -9.167 83.736 1.00 10.06 674 ASN A C 1
ATOM 545 O O . ASN A 1 80 ? -87.985 -8.911 84.753 1.00 10.37 674 ASN A O 1
ATOM 550 N N . ILE A 1 81 ? -89.271 -10.327 83.565 1.00 10.64 675 ILE A N 1
ATOM 551 C CA . ILE A 1 81 ? -89.188 -11.439 84.506 1.00 10.21 675 ILE A CA 1
ATOM 552 C C . ILE A 1 81 ? -88.757 -12.668 83.722 1.00 10.68 675 ILE A C 1
ATOM 553 O O . ILE A 1 81 ? -89.238 -12.900 82.606 1.00 11.14 675 ILE A O 1
ATOM 558 N N . ILE A 1 82 ? -87.828 -13.443 84.286 1.00 10.52 676 ILE A N 1
ATOM 559 C CA . ILE A 1 82 ? -87.361 -14.655 83.619 1.00 12.39 676 ILE A CA 1
ATOM 560 C C . ILE A 1 82 ? -88.538 -15.521 83.179 1.00 12.36 676 ILE A C 1
ATOM 561 O O . ILE A 1 82 ? -89.530 -15.676 83.900 1.00 15.16 676 ILE A O 1
ATOM 566 N N A ARG A 1 83 ? -88.410 -16.099 81.986 0.56 14.03 677 ARG A N 1
ATOM 567 N N B ARG A 1 83 ? -88.417 -16.091 81.984 0.44 14.00 677 ARG A N 1
ATOM 568 C CA A ARG A 1 83 ? -89.465 -16.889 81.367 0.56 16.03 677 ARG A CA 1
ATOM 569 C CA B ARG A 1 83 ? -89.483 -16.879 81.384 0.44 15.97 677 ARG A CA 1
ATOM 570 C C A ARG A 1 83 ? -89.309 -18.360 81.732 0.56 14.79 677 ARG A C 1
ATOM 571 C C B ARG A 1 83 ? -89.314 -18.353 81.732 0.44 15.11 677 ARG A C 1
ATOM 572 O O A ARG A 1 83 ? -88.231 -18.941 81.568 0.56 16.17 677 ARG A O 1
ATOM 573 O O B ARG A 1 83 ? -88.233 -18.925 81.557 0.44 16.31 677 ARG A O 1
ATOM 588 N N . LEU A 1 84 ? -90.391 -18.962 82.214 1.00 16.35 678 LEU A N 1
ATOM 589 C CA . LEU A 1 84 ? -90.429 -20.394 82.464 1.00 16.85 678 LEU A CA 1
ATOM 590 C C . LEU A 1 84 ? -90.836 -21.090 81.172 1.00 16.85 678 LEU A C 1
ATOM 591 O O . LEU A 1 84 ? -91.924 -20.831 80.644 1.00 19.27 678 LEU A O 1
ATOM 596 N N . GLU A 1 85 ? -89.964 -21.954 80.650 1.00 16.34 679 GLU A N 1
ATOM 597 C CA . GLU A 1 85 ? -90.351 -22.774 79.508 1.00 18.11 679 GLU A CA 1
ATOM 598 C C . GLU A 1 85 ? -91.344 -23.847 79.929 1.00 17.51 679 GLU A C 1
ATOM 599 O O . GLU A 1 85 ? -92.310 -24.129 79.208 1.00 21.52 679 GLU A O 1
ATOM 605 N N . GLY A 1 86 ? -91.131 -24.449 81.091 1.00 17.85 680 GLY A N 1
ATOM 606 C CA . GLY A 1 86 ? -92.066 -25.429 81.589 1.00 18.28 680 GLY A CA 1
ATOM 607 C C . GLY A 1 86 ? -91.455 -26.203 82.735 1.00 18.98 680 GLY A C 1
ATOM 608 O O . GLY A 1 86 ? -90.406 -25.838 83.272 1.00 18.45 680 GLY A O 1
ATOM 609 N N . VAL A 1 87 ? -92.129 -27.294 83.079 1.00 18.29 681 VAL A N 1
ATOM 610 C CA . VAL A 1 87 ? -91.794 -28.086 84.249 1.00 18.35 681 VAL A CA 1
ATOM 611 C C . VAL A 1 87 ? -91.907 -29.554 83.875 1.00 18.16 681 VAL A C 1
ATOM 612 O O . VAL A 1 87 ? -92.721 -29.941 83.032 1.00 19.46 681 VAL A O 1
ATOM 616 N N . ILE A 1 88 ? -91.075 -30.375 84.494 1.00 17.60 682 ILE A N 1
ATOM 617 C CA . ILE A 1 88 ? -91.260 -31.818 84.488 1.00 17.76 682 ILE A CA 1
ATOM 618 C C . ILE A 1 88 ? -91.631 -32.200 85.908 1.00 17.26 682 ILE A C 1
ATOM 619 O O . ILE A 1 88 ? -90.793 -32.131 86.813 1.00 19.27 682 ILE A O 1
ATOM 624 N N . SER A 1 89 ? -92.896 -32.581 86.111 1.00 19.39 683 SER A N 1
ATOM 625 C CA . SER A 1 89 ? -93.369 -33.041 87.407 1.00 19.76 683 SER A CA 1
ATOM 626 C C . SER A 1 89 ? -93.802 -34.499 87.408 1.00 21.54 683 SER A C 1
ATOM 627 O O . SER A 1 89 ? -93.866 -35.103 88.484 1.00 25.49 683 SER A O 1
ATOM 630 N N . LYS A 1 90 ? -94.056 -35.081 86.241 1.00 22.32 684 LYS A N 1
ATOM 631 C CA . LYS A 1 90 ? -94.569 -36.480 86.160 1.00 24.71 684 LYS A CA 1
ATOM 632 C C . LYS A 1 90 ? -93.467 -37.521 86.062 1.00 24.64 684 LYS A C 1
ATOM 633 O O . LYS A 1 90 ? -93.732 -38.716 86.060 1.00 27.34 684 LYS A O 1
ATOM 639 N N . TYR A 1 91 ? -92.245 -37.083 85.951 1.00 22.56 685 TYR A N 1
ATOM 640 C CA . TYR A 1 91 ? -91.134 -38.013 85.858 1.00 20.79 685 TYR A CA 1
ATOM 641 C C . TYR A 1 91 ? -90.025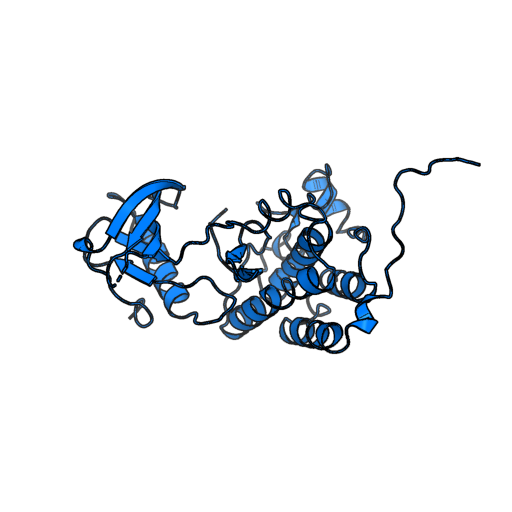 -37.554 86.793 1.00 22.16 685 TYR A C 1
ATOM 642 O O . TYR A 1 91 ? -90.017 -36.417 87.268 1.00 21.75 685 TYR A O 1
ATOM 651 N N . LYS A 1 92 ? -89.082 -38.455 87.051 1.00 22.83 686 LYS A N 1
ATOM 652 C CA . LYS A 1 92 ? -87.951 -38.175 87.917 1.00 22.73 686 LYS A CA 1
ATOM 653 C C . LYS A 1 92 ? -86.661 -38.158 87.107 1.00 24.61 686 LYS A C 1
ATOM 654 O O . LYS A 1 92 ? -86.485 -38.988 86.209 1.00 28.94 686 LYS A O 1
ATOM 660 N N . PRO A 1 93 ? -85.748 -37.215 87.379 1.00 22.14 687 PRO A N 1
ATOM 661 C CA . PRO A 1 93 ? -85.912 -36.149 88.371 1.00 20.42 687 PRO A CA 1
ATOM 662 C C . PRO A 1 93 ? -86.863 -35.070 87.874 1.00 21.18 687 PRO A C 1
ATOM 663 O O . PRO A 1 93 ? -87.017 -34.886 86.667 1.00 19.17 687 PRO A O 1
ATOM 667 N N . MET A 1 94 ? -87.516 -34.383 88.796 1.00 18.21 688 MET A N 1
ATOM 668 C CA . MET A 1 94 ? -88.355 -33.267 88.402 1.00 17.27 688 MET A CA 1
ATOM 669 C C . MET A 1 94 ? -87.476 -32.094 87.991 1.00 16.68 688 MET A C 1
ATOM 670 O O . MET A 1 94 ? -86.317 -31.988 88.401 1.00 17.56 688 MET A O 1
ATOM 675 N N . MET A 1 95 ? -88.021 -31.224 87.145 1.00 16.73 689 MET A N 1
ATOM 676 C CA . MET A 1 95 ? -87.222 -30.159 86.553 1.00 15.20 689 MET A CA 1
ATOM 677 C C . MET A 1 95 ? -88.026 -28.879 86.424 1.00 14.75 689 MET A C 1
ATOM 678 O O . MET A 1 95 ? -89.218 -28.908 86.113 1.00 18.00 689 MET A O 1
ATOM 683 N N . ILE A 1 96 ? -87.349 -27.758 86.648 1.00 14.71 690 ILE A N 1
ATOM 684 C CA . ILE A 1 96 ? -87.823 -26.427 86.286 1.00 14.66 690 ILE A CA 1
ATOM 685 C C . ILE A 1 96 ? -86.935 -25.939 85.149 1.00 15.62 690 ILE A C 1
ATOM 686 O O . ILE A 1 96 ? -85.705 -25.950 85.273 1.00 16.43 690 ILE A O 1
ATOM 691 N N . ILE A 1 97 ? -87.541 -25.535 84.037 1.00 15.64 691 ILE A N 1
ATOM 692 C CA . ILE A 1 97 ? -86.803 -25.224 82.815 1.00 14.29 691 ILE A CA 1
ATOM 693 C C . ILE A 1 97 ? -87.111 -23.789 82.417 1.00 14.48 691 ILE A C 1
ATOM 694 O O . ILE A 1 97 ? -88.278 -23.440 82.201 1.00 16.84 691 ILE A O 1
ATOM 699 N N . THR A 1 98 ? -86.073 -22.960 82.323 1.00 14.47 692 THR A N 1
ATOM 700 C CA . THR A 1 98 ? -86.230 -21.556 81.965 1.00 13.99 692 THR A CA 1
ATOM 701 C C . THR A 1 98 ? -85.462 -21.244 80.694 1.00 14.65 692 THR A C 1
ATOM 702 O O . THR A 1 98 ? -84.628 -22.023 80.227 1.00 14.21 692 THR A O 1
ATOM 706 N N . GLU A 1 99 ? -85.738 -20.061 80.157 1.00 15.06 693 GLU A N 1
ATOM 707 C CA . GLU A 1 99 ? -84.909 -19.530 79.088 1.00 14.93 693 GLU A CA 1
ATOM 708 C C . GLU A 1 99 ? -83.470 -19.366 79.566 1.00 14.02 693 GLU A C 1
ATOM 709 O O . GLU A 1 99 ? -83.172 -19.366 80.764 1.00 14.33 693 GLU A O 1
ATOM 715 N N . TYR A 1 100 ? -82.572 -19.213 78.599 1.00 16.11 694 TYR A N 1
ATOM 716 C CA . TYR A 1 100 ? -81.145 -19.065 78.843 1.00 16.07 694 TYR A CA 1
ATOM 717 C C . TYR A 1 100 ? -80.640 -17.817 78.131 1.00 15.52 694 TYR A C 1
ATOM 718 O O . TYR A 1 100 ? -81.065 -17.523 77.006 1.00 17.84 694 TYR A O 1
ATOM 727 N N . MET A 1 101 ? -79.708 -17.107 78.769 1.00 15.21 695 MET A N 1
ATOM 728 C CA . MET A 1 101 ? -79.130 -15.880 78.222 1.00 14.82 695 MET A CA 1
ATOM 729 C C . MET A 1 101 ? -77.626 -16.040 78.100 1.00 14.82 695 MET A C 1
ATOM 730 O O . MET A 1 101 ? -76.930 -16.193 79.110 1.00 15.26 695 MET A O 1
ATOM 735 N N . GLU A 1 102 ? -77.117 -15.928 76.874 1.00 15.64 696 GLU A N 1
ATOM 736 C CA . GLU A 1 102 ? -75.678 -16.009 76.666 1.00 16.87 696 GLU A CA 1
ATOM 737 C C . GLU A 1 102 ? -74.933 -14.895 77.394 1.00 16.59 696 GLU A C 1
ATOM 738 O O . GLU A 1 102 ? -73.786 -15.090 77.815 1.00 18.76 696 GLU A O 1
ATOM 744 N N . ASN A 1 103 ? -75.564 -13.731 77.576 1.00 13.38 697 ASN A N 1
ATOM 745 C CA . ASN A 1 103 ? -74.900 -12.639 78.279 1.00 12.54 697 ASN A CA 1
ATOM 746 C C . ASN A 1 103 ? -74.838 -12.862 79.785 1.00 13.81 697 ASN A C 1
ATOM 747 O O . ASN A 1 103 ? -74.028 -12.217 80.455 1.00 14.05 697 ASN A O 1
ATOM 752 N N . GLY A 1 104 ? -75.678 -13.736 80.327 1.00 12.58 698 GLY A N 1
ATOM 753 C CA . GLY A 1 104 ? -75.572 -14.102 81.727 1.00 13.43 698 GLY A CA 1
ATOM 754 C C . GLY A 1 104 ? -76.103 -13.057 82.699 1.00 11.39 698 GLY A C 1
ATOM 755 O O . GLY A 1 104 ? -76.925 -12.192 82.371 1.00 11.83 698 GLY A O 1
ATOM 756 N N . ALA A 1 105 ? -75.602 -13.152 83.928 1.00 11.08 699 ALA A N 1
ATOM 757 C CA . ALA A 1 105 ? -76.054 -12.313 85.019 1.00 10.46 699 ALA A CA 1
ATOM 758 C C . ALA A 1 105 ? -75.492 -10.903 84.914 1.00 10.64 699 ALA A C 1
ATOM 759 O O . ALA A 1 105 ? -74.345 -10.689 84.511 1.00 10.27 699 ALA A O 1
ATOM 761 N N . LEU A 1 106 ? -76.302 -9.945 85.361 1.00 9.99 700 LEU A N 1
ATOM 762 C CA . LEU A 1 106 ? -76.028 -8.532 85.175 1.00 9.16 700 LEU A CA 1
ATOM 763 C C . LEU A 1 106 ? -74.771 -8.082 85.915 1.00 10.18 700 LEU A C 1
ATOM 764 O O . LEU A 1 106 ? -74.049 -7.210 85.429 1.00 10.39 700 LEU A O 1
ATOM 769 N N . ASP A 1 107 ? -74.517 -8.612 87.115 1.00 10.14 701 ASP A N 1
ATOM 770 C CA . ASP A 1 107 ? -73.350 -8.142 87.865 1.00 11.39 701 ASP A CA 1
ATOM 771 C C . ASP A 1 107 ? -72.050 -8.438 87.121 1.00 11.15 701 ASP A C 1
ATOM 772 O O . ASP A 1 107 ? -71.202 -7.553 86.926 1.00 11.27 701 ASP A O 1
ATOM 777 N N . LYS A 1 108 ? -71.886 -9.684 86.706 1.00 11.36 702 LYS A N 1
ATOM 778 C CA . LYS A 1 108 ? -70.686 -10.073 85.979 1.00 11.70 702 LYS A CA 1
ATOM 779 C C . LYS A 1 108 ? -70.633 -9.389 84.618 1.00 10.89 702 LYS A C 1
ATOM 780 O O . LYS A 1 108 ? -69.560 -8.968 84.165 1.00 12.21 702 LYS A O 1
ATOM 786 N N . PHE A 1 109 ? -71.787 -9.274 83.958 1.00 10.42 703 PHE A N 1
ATOM 787 C CA . PHE A 1 109 ? -71.887 -8.598 82.663 1.00 10.56 703 PHE A CA 1
ATOM 788 C C . PHE A 1 109 ? -71.336 -7.180 82.731 1.00 10.81 703 PHE A C 1
ATOM 789 O O . PHE A 1 109 ? -70.481 -6.797 81.922 1.00 11.63 703 PHE A O 1
ATOM 797 N N A LEU A 1 110 ? -71.787 -6.377 83.694 0.50 10.34 704 LEU A N 1
ATOM 798 N N B LEU A 1 110 ? -71.824 -6.399 83.706 0.50 10.38 704 LEU A N 1
ATOM 799 C CA A LEU A 1 110 ? -71.297 -5.001 83.730 0.50 12.61 704 LEU A CA 1
ATOM 800 C CA B LEU A 1 110 ? -71.382 -5.022 83.915 0.50 12.14 704 LEU A CA 1
ATOM 801 C C A LEU A 1 110 ? -69.827 -4.922 84.124 0.50 10.44 704 LEU A C 1
ATOM 802 C C B LEU A 1 110 ? -69.877 -4.956 84.129 0.50 11.29 704 LEU A C 1
ATOM 803 O O A LEU A 1 110 ? -69.107 -4.040 83.639 0.50 10.19 704 LEU A O 1
ATOM 804 O O B LEU A 1 110 ? -69.181 -4.126 83.533 0.50 13.39 704 LEU A O 1
ATOM 813 N N . ARG A 1 111 ? -69.367 -5.817 85.008 1.00 9.97 705 ARG A N 1
ATOM 814 C CA . ARG A 1 111 ? -67.956 -5.790 85.380 1.00 10.07 705 ARG A CA 1
ATOM 815 C C . ARG A 1 111 ? -67.048 -6.143 84.213 1.00 10.71 705 ARG A C 1
ATOM 816 O O . ARG A 1 111 ? -65.889 -5.711 84.173 1.00 12.18 705 ARG A O 1
ATOM 824 N N . GLU A 1 112 ? -67.543 -6.936 83.274 1.00 10.95 706 GLU A N 1
ATOM 825 C CA . GLU A 1 112 ? -66.799 -7.340 82.096 1.00 11.82 706 GLU A CA 1
ATOM 826 C C . GLU A 1 112 ? -66.969 -6.376 80.939 1.00 11.54 706 GLU A C 1
ATOM 827 O O . GLU A 1 112 ? -66.300 -6.542 79.912 1.00 15.42 706 GLU A O 1
ATOM 833 N N . LYS A 1 113 ? -67.779 -5.340 81.096 1.00 13.26 707 LYS A N 1
ATOM 834 C CA . LYS A 1 113 ? -68.085 -4.389 80.035 1.00 13.18 707 LYS A CA 1
ATOM 835 C C . LYS A 1 113 ? -67.984 -2.966 80.552 1.00 12.89 707 LYS A C 1
ATOM 836 O O . LYS A 1 113 ? -68.771 -2.090 80.191 1.00 12.98 707 LYS A O 1
ATOM 842 N N A ASP A 1 114 ? -66.992 -2.720 81.408 0.49 14.18 708 ASP A N 1
ATOM 843 N N B ASP A 1 114 ? -67.005 -2.725 81.422 0.51 14.26 708 ASP A N 1
ATOM 844 C CA A ASP A 1 114 ? -66.883 -1.452 82.116 0.49 14.40 708 ASP A CA 1
ATOM 845 C CA B ASP A 1 114 ? -66.907 -1.452 82.120 0.51 14.42 708 ASP A CA 1
ATOM 846 C C A ASP A 1 114 ? -66.814 -0.283 81.141 0.49 13.98 708 ASP A C 1
ATOM 847 C C B ASP A 1 114 ? -66.839 -0.300 81.128 0.51 13.50 708 ASP A C 1
ATOM 848 O O A ASP A 1 114 ? -65.974 -0.260 80.238 0.49 15.37 708 ASP A O 1
ATOM 849 O O B ASP A 1 114 ? -66.029 -0.311 80.197 0.51 13.57 708 ASP A O 1
ATOM 858 N N . GLY A 1 115 ? -67.712 0.687 81.317 1.00 14.36 709 GLY A N 1
ATOM 859 C CA . GLY A 1 115 ? -67.709 1.886 80.498 1.00 14.58 709 GLY A CA 1
ATOM 860 C C . GLY A 1 115 ? -68.232 1.751 79.085 1.00 15.32 709 GLY A C 1
ATOM 861 O O . GLY A 1 115 ? -68.093 2.699 78.302 1.00 17.90 709 GLY A O 1
ATOM 862 N N . GLU A 1 116 ? -68.833 0.625 78.723 1.00 13.27 710 GLU A N 1
ATOM 863 C CA . GLU A 1 116 ? -69.174 0.381 77.326 1.00 14.74 710 GLU A CA 1
ATOM 864 C C . GLU A 1 116 ? -70.548 0.895 76.912 1.00 13.59 710 GLU A C 1
ATOM 865 O O . GLU A 1 116 ? -70.857 0.858 75.713 1.00 15.77 710 GLU A O 1
ATOM 871 N N . PHE A 1 117 ? -71.373 1.374 77.840 1.00 12.64 711 PHE A N 1
ATOM 872 C CA . PHE A 1 117 ? -72.745 1.738 77.519 1.00 12.93 711 PHE A CA 1
ATOM 873 C C . PHE A 1 117 ? -72.966 3.226 77.725 1.00 13.36 711 PHE A C 1
ATOM 874 O O . PHE A 1 117 ? -72.221 3.898 78.441 1.00 16.37 711 PHE A O 1
ATOM 882 N N . SER A 1 118 ? -73.987 3.740 77.055 1.00 12.66 712 SER A N 1
ATOM 883 C CA . SER A 1 118 ? -74.392 5.110 77.264 1.00 12.90 712 SER A CA 1
ATOM 884 C C . SER A 1 118 ? -75.229 5.221 78.531 1.00 12.85 712 SER A C 1
ATOM 885 O O . SER A 1 118 ? -75.786 4.242 79.043 1.00 12.48 712 SER A O 1
ATOM 888 N N . VAL A 1 119 ? -75.316 6.446 79.037 1.00 14.80 713 VAL A N 1
ATOM 889 C CA . VAL A 1 119 ? -76.160 6.684 80.199 1.00 14.53 713 VAL A CA 1
ATOM 890 C C . VAL A 1 119 ? -77.594 6.263 79.903 1.00 13.63 713 VAL A C 1
ATOM 891 O O . VAL A 1 119 ? -78.257 5.643 80.744 1.00 13.77 713 VAL A O 1
ATOM 895 N N . LEU A 1 120 ? -78.073 6.538 78.689 1.00 13.98 714 LEU A N 1
ATOM 896 C CA . LEU A 1 120 ? -79.438 6.171 78.330 1.00 13.18 714 LEU A CA 1
ATOM 897 C C . LEU A 1 120 ? -79.630 4.657 78.339 1.00 12.35 714 LEU A C 1
ATOM 898 O O . LEU A 1 120 ? -80.672 4.162 78.788 1.00 13.49 714 LEU A O 1
ATOM 903 N N . GLN A 1 121 ? -78.631 3.902 77.873 1.00 10.98 715 GLN A N 1
ATOM 904 C CA . GLN A 1 121 ? -78.715 2.446 77.936 1.00 11.99 715 GLN A CA 1
ATOM 905 C C . GLN A 1 121 ? -78.764 1.958 79.376 1.00 10.97 715 GLN A C 1
ATOM 906 O O . GLN A 1 121 ? -79.575 1.089 79.715 1.00 11.33 715 GLN A O 1
ATOM 912 N N . LEU A 1 122 ? -77.928 2.521 80.243 1.00 10.32 716 LEU A N 1
ATOM 913 C CA . LEU A 1 122 ? -77.934 2.111 81.643 1.00 10.96 716 LEU A CA 1
ATOM 914 C C . LEU A 1 122 ? -79.278 2.417 82.302 1.00 10.42 716 LEU A C 1
ATOM 915 O O . LEU A 1 122 ? -79.820 1.592 83.052 1.00 10.83 716 LEU A O 1
ATOM 920 N N . VAL A 1 123 ? -79.800 3.624 82.073 1.00 10.50 717 VAL A N 1
ATOM 921 C CA . VAL A 1 123 ? -81.085 3.996 82.659 1.00 11.02 717 VAL A CA 1
ATOM 922 C C . VAL A 1 123 ? -82.204 3.124 82.106 1.00 10.39 717 VAL A C 1
ATOM 923 O O . VAL A 1 123 ? -83.135 2.753 82.835 1.00 11.00 717 VAL A O 1
ATOM 927 N N . GLY A 1 124 ? -82.114 2.748 80.824 1.00 11.50 718 GLY A N 1
ATOM 928 C CA . GLY A 1 124 ? -83.099 1.838 80.258 1.00 10.97 718 GLY A CA 1
ATOM 929 C C . GLY A 1 124 ? -83.098 0.480 80.925 1.00 10.46 718 GLY A C 1
ATOM 930 O O . GLY A 1 124 ? -84.156 -0.131 81.117 1.00 11.36 718 GLY A O 1
ATOM 931 N N A MET A 1 125 ? -81.924 -0.024 81.307 0.41 10.38 719 MET A N 1
ATOM 932 N N B MET A 1 125 ? -81.909 -0.033 81.267 0.59 10.91 719 MET A N 1
ATOM 933 C CA A MET A 1 125 ? -81.888 -1.297 82.017 0.41 11.13 719 MET A CA 1
ATOM 934 C CA B MET A 1 125 ? -81.826 -1.271 82.031 0.59 10.99 719 MET A CA 1
ATOM 935 C C A MET A 1 125 ? -82.541 -1.165 83.388 0.41 11.28 719 MET A C 1
ATOM 936 C C B MET A 1 125 ? -82.594 -1.125 83.333 0.59 10.62 719 MET A C 1
ATOM 937 O O A MET A 1 125 ? -83.239 -2.078 83.852 0.41 12.96 719 MET A O 1
ATOM 938 O O B MET A 1 125 ? -83.416 -1.981 83.693 0.59 10.80 719 MET A O 1
ATOM 947 N N . LEU A 1 126 ? -82.349 -0.020 84.042 1.00 10.35 720 LEU A N 1
ATOM 948 C CA . LEU A 1 126 ? -83.005 0.212 85.323 1.00 10.95 720 LEU A CA 1
ATOM 949 C C . LEU A 1 126 ? -84.516 0.308 85.178 1.00 9.89 720 LEU A C 1
ATOM 950 O O . LEU A 1 126 ? -85.260 -0.195 86.032 1.00 10.39 720 LEU A O 1
ATOM 955 N N A ARG A 1 127 ? -84.994 0.941 84.104 0.47 10.55 721 ARG A N 1
ATOM 956 N N B ARG A 1 127 ? -84.995 0.955 84.117 0.53 10.44 721 ARG A N 1
ATOM 957 C CA A ARG A 1 127 ? -86.433 1.029 83.876 0.47 10.02 721 ARG A CA 1
ATOM 958 C CA B ARG A 1 127 ? -86.434 1.016 83.903 0.53 9.91 721 ARG A CA 1
ATOM 959 C C A ARG A 1 127 ? -87.046 -0.352 83.696 0.47 10.56 721 ARG A C 1
ATOM 960 C C B ARG A 1 127 ? -87.018 -0.378 83.754 0.53 10.47 721 ARG A C 1
ATOM 961 O O A ARG A 1 127 ? -88.146 -0.623 84.194 0.47 12.14 721 ARG A O 1
ATOM 962 O O B ARG A 1 127 ? -88.068 -0.685 84.335 0.53 10.14 721 ARG A O 1
ATOM 977 N N . GLY A 1 128 ? -86.352 -1.235 82.979 1.00 9.91 722 GLY A N 1
ATOM 978 C CA . GLY A 1 128 ? -86.843 -2.590 82.809 1.00 11.19 722 GLY A CA 1
ATOM 979 C C . GLY A 1 128 ? -86.886 -3.357 84.118 1.00 9.43 722 GLY A C 1
ATOM 980 O O . GLY A 1 128 ? -87.879 -4.023 84.424 1.00 10.16 722 GLY A O 1
ATOM 981 N N . ILE A 1 129 ? -85.806 -3.291 84.897 1.00 9.14 723 ILE A N 1
ATOM 982 C CA . ILE A 1 129 ? -85.811 -3.939 86.206 1.00 9.39 723 ILE A CA 1
ATOM 983 C C . ILE A 1 129 ? -86.970 -3.416 87.054 1.00 8.74 723 ILE A C 1
ATOM 984 O O . ILE A 1 129 ? -87.683 -4.185 87.719 1.00 9.66 723 ILE A O 1
ATOM 989 N N . ALA A 1 130 ? -87.157 -2.096 87.064 1.00 9.30 724 ALA A N 1
ATOM 990 C CA . ALA A 1 130 ? -88.237 -1.502 87.847 1.00 9.11 724 ALA A CA 1
ATOM 991 C C . ALA A 1 130 ? -89.606 -1.974 87.375 1.00 9.25 724 ALA A C 1
ATOM 992 O O . ALA A 1 130 ? -90.499 -2.193 88.205 1.00 9.97 724 ALA A O 1
ATOM 994 N N . ALA A 1 131 ? -89.802 -2.127 86.058 1.00 9.57 725 ALA A N 1
ATOM 995 C CA . ALA A 1 131 ? -91.088 -2.611 85.558 1.00 10.05 725 ALA A CA 1
ATOM 996 C C . ALA A 1 131 ? -91.337 -4.050 85.995 1.00 9.84 725 ALA A C 1
ATOM 997 O O . ALA A 1 131 ? -92.466 -4.417 86.349 1.00 9.60 725 ALA A O 1
ATOM 999 N N . GLY A 1 132 ? -90.302 -4.889 85.965 1.00 10.08 726 GLY A N 1
ATOM 1000 C CA . GLY A 1 132 ? -90.458 -6.242 86.459 1.00 10.56 726 GLY A CA 1
ATOM 1001 C C . GLY A 1 132 ? -90.795 -6.261 87.937 1.00 10.77 726 GLY A C 1
ATOM 1002 O O . GLY A 1 132 ? -91.663 -7.018 88.381 1.00 9.84 726 GLY A O 1
ATOM 1003 N N . MET A 1 133 ? -90.131 -5.409 88.719 1.00 9.51 727 MET A N 1
ATOM 1004 C CA . MET A 1 133 ? -90.420 -5.353 90.152 1.00 9.36 727 MET A CA 1
ATOM 1005 C C . MET A 1 133 ? -91.815 -4.795 90.429 1.00 9.62 727 MET A C 1
ATOM 1006 O O . MET A 1 133 ? -92.488 -5.253 91.356 1.00 10.03 727 MET A O 1
ATOM 1011 N N . LYS A 1 134 ? -92.249 -3.784 89.674 1.00 9.46 728 LYS A N 1
ATOM 1012 C CA . LYS A 1 134 ? -93.614 -3.290 89.821 1.00 10.65 728 LYS A CA 1
ATOM 1013 C C . LYS A 1 134 ? -94.616 -4.413 89.595 1.00 8.86 728 LYS A C 1
ATOM 1014 O O . LYS A 1 134 ? -95.594 -4.551 90.346 1.00 10.53 728 LYS A O 1
ATOM 1020 N N . TYR A 1 135 ? -94.374 -5.233 88.572 1.00 9.56 729 TYR A N 1
ATOM 1021 C CA . TYR A 1 135 ? -95.218 -6.386 88.295 1.00 10.20 729 TYR A CA 1
ATOM 1022 C C . TYR A 1 135 ? -95.226 -7.368 89.468 1.00 10.13 729 TYR A C 1
ATOM 1023 O O . TYR A 1 135 ? -96.297 -7.779 89.941 1.00 10.34 729 TYR A O 1
ATOM 1032 N N . LEU A 1 136 ? -94.040 -7.746 89.962 1.00 9.27 730 LEU A N 1
ATOM 1033 C CA . LEU A 1 136 ? -93.977 -8.669 91.098 1.00 10.36 730 LEU A CA 1
ATOM 1034 C C . LEU A 1 136 ? -94.704 -8.112 92.314 1.00 9.09 730 LEU A C 1
ATOM 1035 O O . LEU A 1 136 ? -95.508 -8.810 92.945 1.00 10.49 730 LEU A O 1
ATOM 1040 N N . ALA A 1 137 ? -94.440 -6.857 92.654 1.00 9.31 731 ALA A N 1
ATOM 1041 C CA . ALA A 1 137 ? -95.090 -6.260 93.812 1.00 11.31 731 ALA A CA 1
ATOM 1042 C C . ALA A 1 137 ? -96.605 -6.248 93.636 1.00 10.04 731 ALA A C 1
ATOM 1043 O O . ALA A 1 137 ? -97.350 -6.548 94.576 1.00 11.54 731 ALA A O 1
ATOM 1045 N N . ASN A 1 138 ? -97.086 -5.915 92.437 1.00 10.54 732 ASN A N 1
ATOM 1046 C CA . ASN A 1 138 ? -98.522 -5.898 92.162 1.00 12.06 732 ASN A CA 1
ATOM 1047 C C . ASN A 1 138 ? -99.121 -7.289 92.268 1.00 11.32 732 ASN A C 1
ATOM 1048 O O . ASN A 1 138 ? -100.299 -7.441 92.625 1.00 13.01 732 ASN A O 1
ATOM 1053 N N . MET A 1 139 ? -98.345 -8.310 91.900 1.00 12.19 733 MET A N 1
ATOM 1054 C CA . MET A 1 139 ? -98.723 -9.710 92.034 1.00 14.32 733 MET A CA 1
ATOM 1055 C C . MET A 1 139 ? -98.587 -10.205 93.473 1.00 14.74 733 MET A C 1
ATOM 1056 O O . MET A 1 139 ? -98.783 -11.403 93.725 1.00 17.70 733 MET A O 1
ATOM 1061 N N . ASN A 1 140 ? -98.269 -9.305 94.407 1.00 13.55 734 ASN A N 1
ATOM 1062 C CA . ASN A 1 140 ? -98.101 -9.635 95.824 1.00 13.58 734 ASN A CA 1
ATOM 1063 C C . ASN A 1 140 ? -96.949 -10.610 96.059 1.00 12.85 734 ASN A C 1
ATOM 1064 O O . ASN A 1 140 ? -97.021 -11.480 96.936 1.00 16.46 734 ASN A O 1
ATOM 1069 N N . TYR A 1 141 ? -95.878 -10.472 95.282 1.00 11.79 735 TYR A N 1
ATOM 1070 C CA . TYR A 1 141 ? -94.688 -11.297 95.445 1.00 11.13 735 TYR A CA 1
ATOM 1071 C C . TYR A 1 141 ? -93.541 -10.423 95.925 1.00 10.69 735 TYR A C 1
ATOM 1072 O O . TYR A 1 141 ? -93.144 -9.486 95.228 1.00 12.40 735 TYR A O 1
ATOM 1081 N N . VAL A 1 142 ? -93.030 -10.730 97.112 1.00 10.90 736 VAL A N 1
ATOM 1082 C CA . VAL A 1 142 ? -91.868 -10.054 97.670 1.00 10.97 736 VAL A CA 1
ATOM 1083 C C . VAL A 1 142 ? -90.628 -10.854 97.291 1.00 10.41 736 VAL A C 1
ATOM 1084 O O . VAL A 1 142 ? -90.531 -12.049 97.578 1.00 11.90 736 VAL A O 1
ATOM 1088 N N . HIS A 1 143 ? -89.679 -10.201 96.623 1.00 10.96 737 HIS A N 1
ATOM 1089 C CA . HIS A 1 143 ? -88.530 -10.919 96.090 1.00 11.09 737 HIS A CA 1
ATOM 1090 C C . HIS A 1 143 ? -87.562 -11.355 97.189 1.00 10.35 737 HIS A C 1
ATOM 1091 O O . HIS A 1 143 ? -87.158 -12.520 97.239 1.00 11.51 737 HIS A O 1
ATOM 1098 N N . ARG A 1 144 ? -87.155 -10.415 98.051 1.00 11.04 738 ARG A N 1
ATOM 1099 C CA . ARG A 1 144 ? -86.270 -10.608 99.209 1.00 10.81 738 ARG A CA 1
ATOM 1100 C C . ARG A 1 144 ? -84.780 -10.672 98.891 1.00 11.52 738 ARG A C 1
ATOM 1101 O O . ARG A 1 144 ? -83.968 -10.630 99.824 1.00 13.58 738 ARG A O 1
ATOM 1109 N N . ASP A 1 145 ? -84.398 -10.795 97.618 1.00 11.36 739 ASP A N 1
ATOM 1110 C CA . ASP A 1 145 ? -82.991 -10.956 97.271 1.00 11.60 739 ASP A CA 1
ATOM 1111 C C . ASP A 1 145 ? -82.695 -10.240 95.961 1.00 10.53 739 ASP A C 1
ATOM 1112 O O . ASP A 1 145 ? -81.936 -10.727 95.116 1.00 11.78 739 ASP A O 1
ATOM 1117 N N . LEU A 1 146 ? -83.265 -9.064 95.776 1.00 9.55 740 LEU A N 1
ATOM 1118 C CA . LEU A 1 146 ? -83.016 -8.313 94.558 1.00 10.09 740 LEU A CA 1
ATOM 1119 C C . LEU A 1 146 ? -81.601 -7.742 94.599 1.00 9.80 740 LEU A C 1
ATOM 1120 O O . LEU A 1 146 ? -81.215 -7.084 95.568 1.00 11.49 740 LEU A O 1
ATOM 1125 N N . ALA A 1 147 ? -80.836 -8.000 93.546 1.00 9.70 741 ALA A N 1
ATOM 1126 C CA . ALA A 1 147 ? -79.430 -7.656 93.422 1.00 9.13 741 ALA A CA 1
ATOM 1127 C C . ALA A 1 147 ? -79.080 -7.942 91.969 1.00 9.24 741 ALA A C 1
ATOM 1128 O O . ALA A 1 147 ? -79.726 -8.772 91.323 1.00 9.67 741 ALA A O 1
ATOM 1130 N N . ALA A 1 148 ? -78.014 -7.299 91.474 1.00 9.65 742 ALA A N 1
ATOM 1131 C CA . ALA A 1 148 ? -77.638 -7.516 90.077 1.00 10.06 742 ALA A CA 1
ATOM 1132 C C . ALA A 1 148 ? -77.301 -8.978 89.790 1.00 10.24 742 ALA A C 1
ATOM 1133 O O . ALA A 1 148 ? -77.502 -9.446 88.665 1.00 10.08 742 ALA A O 1
ATOM 1135 N N A ARG A 1 149 ? -76.802 -9.718 90.783 0.62 9.62 743 ARG A N 1
ATOM 1136 N N B ARG A 1 149 ? -76.811 -9.718 90.788 0.38 9.77 743 ARG A N 1
ATOM 1137 C CA A ARG A 1 149 ? -76.500 -11.124 90.561 0.62 9.40 743 ARG A CA 1
ATOM 1138 C CA B ARG A 1 149 ? -76.502 -11.125 90.570 0.38 9.86 743 ARG A CA 1
ATOM 1139 C C A ARG A 1 149 ? -77.742 -11.953 90.257 0.62 10.61 743 ARG A C 1
ATOM 1140 C C B ARG A 1 149 ? -77.742 -11.955 90.262 0.38 10.68 743 ARG A C 1
ATOM 1141 O O A ARG A 1 149 ? -77.613 -13.066 89.734 0.62 12.36 743 ARG A O 1
ATOM 1142 O O B ARG A 1 149 ? -77.613 -13.069 89.742 0.38 12.16 743 ARG A O 1
ATOM 1157 N N . ASN A 1 150 ? -78.936 -11.443 90.566 1.00 9.73 744 ASN A N 1
ATOM 1158 C CA . ASN A 1 150 ? -80.188 -12.148 90.307 1.00 10.09 744 ASN A CA 1
ATOM 1159 C C . ASN A 1 150 ? -80.929 -11.597 89.096 1.00 10.40 744 ASN A C 1
ATOM 1160 O O . ASN A 1 150 ? -82.143 -11.806 88.972 1.00 11.73 744 ASN A O 1
ATOM 1165 N N . ILE A 1 151 ? -80.235 -10.913 88.187 1.00 9.95 745 ILE A N 1
ATOM 1166 C CA . ILE A 1 151 ? -80.854 -10.336 86.999 1.00 9.57 745 ILE A CA 1
ATOM 1167 C C . ILE A 1 151 ? -80.113 -10.856 85.779 1.00 9.72 745 ILE A C 1
ATOM 1168 O O . ILE A 1 151 ? -78.875 -10.839 85.748 1.00 11.26 745 ILE A O 1
ATOM 1173 N N . LEU A 1 152 ? -80.857 -11.351 84.796 1.00 9.48 746 LEU A N 1
ATOM 1174 C CA . LEU A 1 152 ? -80.253 -11.830 83.558 1.00 9.95 746 LEU A CA 1
ATOM 1175 C C . LEU A 1 152 ? -80.390 -10.776 82.470 1.00 10.34 746 LEU A C 1
ATOM 1176 O O . LEU A 1 152 ? -81.350 -10.001 82.461 1.00 11.00 746 LEU A O 1
ATOM 1181 N N . VAL A 1 153 ? -79.449 -10.769 81.525 1.00 9.98 747 VAL A N 1
ATOM 1182 C CA . VAL A 1 153 ? -79.436 -9.784 80.448 1.00 10.94 747 VAL A CA 1
ATOM 1183 C C . VAL A 1 153 ? -79.532 -10.524 79.124 1.00 11.57 747 VAL A C 1
ATOM 1184 O O . VAL A 1 153 ? -78.685 -11.376 78.832 1.00 12.43 747 VAL A O 1
ATOM 1188 N N . ASN A 1 154 ? -80.542 -10.205 78.317 1.00 10.11 748 ASN A N 1
ATOM 1189 C CA . ASN A 1 154 ? -80.652 -10.839 77.003 1.00 11.68 748 ASN A CA 1
ATOM 1190 C C . ASN A 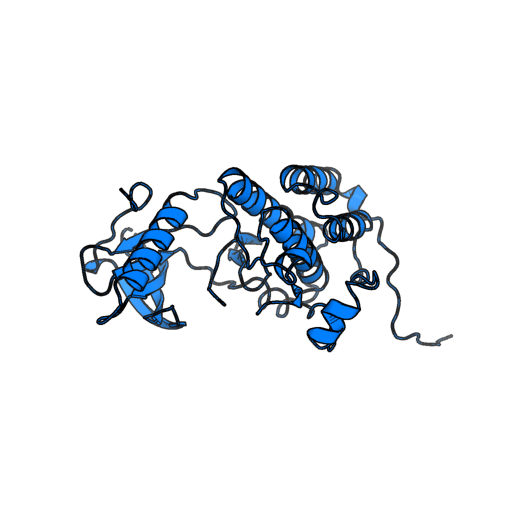1 154 ? -79.857 -10.077 75.932 1.00 10.85 748 ASN A C 1
ATOM 1191 O O . ASN A 1 154 ? -79.216 -9.061 76.206 1.00 11.39 748 ASN A O 1
ATOM 1196 N N A SER A 1 155 ? -79.906 -10.566 74.693 0.56 12.25 749 SER A N 1
ATOM 1197 N N B SER A 1 155 ? -79.901 -10.572 74.691 0.44 12.28 749 SER A N 1
ATOM 1198 C CA A SER A 1 155 ? -79.113 -9.975 73.619 0.56 12.67 749 SER A CA 1
ATOM 1199 C CA B SER A 1 155 ? -79.126 -9.992 73.596 0.44 12.13 749 SER A CA 1
ATOM 1200 C C A SER A 1 155 ? -79.746 -8.728 73.023 0.56 11.52 749 SER A C 1
ATOM 1201 C C B SER A 1 155 ? -79.715 -8.694 73.062 0.44 11.80 749 SER A C 1
ATOM 1202 O O A SER A 1 155 ? -79.222 -8.205 72.030 0.56 12.86 749 SER A O 1
ATOM 1203 O O B SER A 1 155 ? -79.131 -8.098 72.147 0.44 13.59 749 SER A O 1
ATOM 1208 N N . ASN A 1 156 ? -80.848 -8.248 73.602 1.00 12.06 750 ASN A N 1
ATOM 1209 C CA . ASN A 1 156 ? -81.378 -6.920 73.349 1.00 12.98 750 ASN A CA 1
ATOM 1210 C C . ASN A 1 156 ? -81.137 -5.975 74.522 1.00 12.54 750 ASN A C 1
ATOM 1211 O O . ASN A 1 156 ? -81.704 -4.880 74.544 1.00 13.47 750 ASN A O 1
ATOM 1216 N N . LEU A 1 157 ? -80.296 -6.366 75.483 1.00 12.30 751 LEU A N 1
ATOM 1217 C CA . LEU A 1 157 ? -80.024 -5.586 76.694 1.00 11.40 751 LEU A CA 1
ATOM 1218 C C . LEU A 1 157 ? -81.222 -5.530 77.649 1.00 11.42 751 LEU A C 1
ATOM 1219 O O . LEU A 1 157 ? -81.250 -4.698 78.572 1.00 12.91 751 LEU A O 1
ATOM 1224 N N . VAL A 1 158 ? -82.210 -6.401 77.460 1.00 11.29 752 VAL A N 1
ATOM 1225 C CA . VAL A 1 158 ? -83.375 -6.433 78.339 1.00 10.09 752 VAL A CA 1
ATOM 1226 C C . VAL A 1 158 ? -83.017 -7.213 79.593 1.00 10.07 752 VAL A C 1
ATOM 1227 O O . VAL A 1 158 ? -82.508 -8.342 79.520 1.00 11.08 752 VAL A O 1
ATOM 1231 N N . CYS A 1 159 ? -83.291 -6.616 80.750 1.00 10.12 753 CYS A N 1
ATOM 1232 C CA . CYS A 1 159 ? -83.019 -7.246 82.029 1.00 9.80 753 CYS A CA 1
ATOM 1233 C C . CYS A 1 159 ? -84.228 -8.038 82.516 1.00 10.55 753 CYS A C 1
ATOM 1234 O O . CYS A 1 159 ? -85.371 -7.564 82.439 1.00 11.47 753 CYS A O 1
ATOM 1237 N N . LYS A 1 160 ? -83.976 -9.258 82.985 1.00 9.62 754 LYS A N 1
ATOM 1238 C CA . LYS A 1 160 ? -85.015 -10.164 83.471 1.00 10.23 754 LYS A CA 1
ATOM 1239 C C . LYS A 1 160 ? -84.731 -10.498 84.928 1.00 9.99 754 LYS A C 1
ATOM 1240 O O . LYS A 1 160 ? -83.714 -11.134 85.250 1.00 9.98 754 LYS A O 1
ATOM 1246 N N . VAL A 1 161 ? -85.627 -10.062 85.809 1.00 9.56 755 VAL A N 1
ATOM 1247 C CA . VAL A 1 161 ? -85.513 -10.401 87.219 1.00 9.41 755 VAL A CA 1
ATOM 1248 C C . VAL A 1 161 ? -85.674 -11.902 87.384 1.00 9.89 755 VAL A C 1
ATOM 1249 O O . VAL A 1 161 ? -86.592 -12.515 86.814 1.00 10.01 755 VAL A O 1
ATOM 1253 N N . SER A 1 162 ? -84.784 -12.494 88.181 1.00 9.66 756 SER A N 1
ATOM 1254 C CA . SER A 1 162 ? -84.752 -13.911 88.469 1.00 9.90 756 SER A CA 1
ATOM 1255 C C . SER A 1 162 ? -84.475 -14.079 89.961 1.00 9.67 756 SER A C 1
ATOM 1256 O O . SER A 1 162 ? -84.337 -13.101 90.697 1.00 9.78 756 SER A O 1
ATOM 1259 N N . ASP A 1 163 ? -84.399 -15.325 90.417 1.00 11.20 757 ASP A N 1
ATOM 1260 C CA . ASP A 1 163 ? -83.948 -15.594 91.785 1.00 12.16 757 ASP A CA 1
ATOM 1261 C C . ASP A 1 163 ? -83.188 -16.908 91.760 1.00 11.99 757 ASP A C 1
ATOM 1262 O O . ASP A 1 163 ? -83.794 -17.978 91.632 1.00 15.04 757 ASP A O 1
ATOM 1267 N N . PHE A 1 164 ? -81.871 -16.825 91.860 1.00 13.49 758 PHE A N 1
ATOM 1268 C CA . PHE A 1 164 ? -81.029 -18.006 91.767 1.00 14.90 758 PHE A CA 1
ATOM 1269 C C . PHE A 1 164 ? -80.777 -18.667 93.114 1.00 18.88 758 PHE A C 1
ATOM 1270 O O . PHE A 1 164 ? -80.043 -19.659 93.171 1.00 23.79 758 PHE A O 1
ATOM 1278 N N . GLY A 1 165 ? -81.366 -18.160 94.192 1.00 18.11 759 GLY A N 1
ATOM 1279 C CA . GLY A 1 165 ? -81.056 -18.639 95.522 1.00 22.85 759 GLY A CA 1
ATOM 1280 C C . GLY A 1 165 ? -79.825 -17.946 96.081 1.00 27.33 759 GLY A C 1
ATOM 1281 O O . GLY A 1 165 ? -79.076 -17.265 95.379 1.00 31.89 759 GLY A O 1
ATOM 1282 N N . LEU A 1 166 ? -79.615 -18.127 97.381 1.00 38.94 760 LEU A N 1
ATOM 1283 C CA . LEU A 1 166 ? -78.569 -17.391 98.092 1.00 45.44 760 LEU A CA 1
ATOM 1284 C C . LEU A 1 166 ? -77.157 -17.747 97.630 1.00 48.94 760 LEU A C 1
ATOM 1285 O O . LEU A 1 166 ? -76.927 -18.809 97.054 1.00 53.39 760 LEU A O 1
ATOM 1290 N N . ILE A 1 185 ? -75.852 -14.104 103.685 1.00 54.75 779 ILE A N 1
ATOM 1291 C CA . ILE A 1 185 ? -76.918 -13.125 103.880 1.00 53.27 779 ILE A CA 1
ATOM 1292 C C . ILE A 1 185 ? -76.533 -11.799 103.205 1.00 48.91 779 ILE A C 1
ATOM 1293 O O . ILE A 1 185 ? -75.500 -11.210 103.527 1.00 50.77 779 ILE A O 1
ATOM 1298 N N . PRO A 1 186 ? -77.355 -11.340 102.247 1.00 37.98 780 PRO A N 1
ATOM 1299 C CA . PRO A 1 186 ? -77.044 -10.113 101.484 1.00 27.98 780 PRO A CA 1
ATOM 1300 C C . PRO A 1 186 ? -77.297 -8.824 102.262 1.00 18.69 780 PRO A C 1
ATOM 1301 O O . PRO A 1 186 ? -78.090 -7.964 101.848 1.00 15.98 780 PRO A O 1
ATOM 1305 N N . ILE A 1 187 ? -76.588 -8.677 103.390 1.00 16.62 781 ILE A N 1
ATOM 1306 C CA . ILE A 1 187 ? -76.746 -7.504 104.249 1.00 14.04 781 ILE A CA 1
ATOM 1307 C C . ILE A 1 187 ? -76.745 -6.218 103.429 1.00 13.11 781 ILE A C 1
ATOM 1308 O O . ILE A 1 187 ? -77.616 -5.353 103.608 1.00 13.56 781 ILE A O 1
ATOM 1313 N N . ARG A 1 188 ? -75.772 -6.102 102.515 1.00 13.51 782 ARG A N 1
ATOM 1314 C CA . ARG A 1 188 ? -75.534 -4.823 101.794 1.00 13.48 782 ARG A CA 1
ATOM 1315 C C . ARG A 1 188 ? -76.672 -4.420 100.863 1.00 10.85 782 ARG A C 1
ATOM 1316 O O . ARG A 1 188 ? -76.676 -3.277 100.442 1.00 11.91 782 ARG A O 1
ATOM 1324 N N . TRP A 1 189 ? -77.541 -5.358 100.514 1.00 11.08 783 TRP A N 1
ATOM 1325 C CA . TRP A 1 189 ? -78.678 -5.088 99.653 1.00 11.03 783 TRP A CA 1
ATOM 1326 C C . TRP A 1 189 ? -79.987 -4.976 100.419 1.00 11.13 783 TRP A C 1
ATOM 1327 O O . TRP A 1 189 ? -81.014 -4.662 99.805 1.00 11.73 783 TRP A O 1
ATOM 1338 N N . THR A 1 190 ? -79.989 -5.226 101.728 1.00 10.49 784 THR A N 1
ATOM 1339 C CA . THR A 1 190 ? -81.224 -5.443 102.470 1.00 10.64 784 THR A CA 1
ATOM 1340 C C . THR A 1 190 ? -81.601 -4.227 103.310 1.00 10.16 784 THR A C 1
ATOM 1341 O O . THR A 1 190 ? -80.750 -3.615 103.957 1.00 11.73 784 THR A O 1
ATOM 1345 N N . ALA A 1 191 ? -82.887 -3.883 103.290 1.00 10.60 785 ALA A N 1
ATOM 1346 C CA . ALA A 1 191 ? -83.369 -2.734 104.041 1.00 10.34 785 ALA A CA 1
ATOM 1347 C C . ALA A 1 191 ? -83.196 -2.951 105.545 1.00 10.55 785 ALA A C 1
ATOM 1348 O O . ALA A 1 191 ? -83.256 -4.088 106.034 1.00 10.88 785 ALA A O 1
ATOM 1350 N N . PRO A 1 192 ? -83.054 -1.864 106.311 1.00 10.47 786 PRO A N 1
ATOM 1351 C CA . PRO A 1 192 ? -82.846 -2.008 107.767 1.00 12.70 786 PRO A CA 1
ATOM 1352 C C . PRO A 1 192 ? -83.917 -2.805 108.492 1.00 11.79 786 PRO A C 1
ATOM 1353 O O . PRO A 1 192 ? -83.581 -3.595 109.377 1.00 13.24 786 PRO A O 1
ATOM 1357 N N . GLU A 1 193 ? -85.197 -2.612 108.160 1.00 11.17 787 GLU A N 1
ATOM 1358 C CA . GLU A 1 193 ? -86.250 -3.327 108.871 1.00 11.15 787 GLU A CA 1
ATOM 1359 C C . GLU A 1 193 ? -86.221 -4.814 108.561 1.00 10.56 787 GLU A C 1
ATOM 1360 O O . GLU A 1 193 ? -86.613 -5.638 109.408 1.00 11.76 787 GLU A O 1
ATOM 1366 N N . ALA A 1 194 ? -85.771 -5.175 107.357 1.00 11.19 788 ALA A N 1
ATOM 1367 C CA . ALA A 1 194 ? -85.662 -6.581 107.013 1.00 10.86 788 ALA A CA 1
ATOM 1368 C C . ALA A 1 194 ? -84.519 -7.237 107.775 1.00 12.41 788 ALA A C 1
ATOM 1369 O O . ALA A 1 194 ? -84.657 -8.368 108.259 1.00 14.35 788 ALA A O 1
ATOM 1371 N N . ILE A 1 195 ? -83.388 -6.537 107.908 1.00 11.39 789 ILE A N 1
ATOM 1372 C CA . ILE A 1 195 ? -82.294 -7.045 108.732 1.00 14.20 789 ILE A CA 1
ATOM 1373 C C . ILE A 1 195 ? -82.700 -7.102 110.194 1.00 13.19 789 ILE A C 1
ATOM 1374 O O . ILE A 1 195 ? -82.479 -8.111 110.875 1.00 16.20 789 ILE A O 1
ATOM 1379 N N A SER A 1 196 ? -83.270 -6.009 110.708 0.54 12.17 790 SER A N 1
ATOM 1380 N N B SER A 1 196 ? -83.282 -6.025 110.718 0.46 12.61 790 SER A N 1
ATOM 1381 C CA A SER A 1 196 ? -83.490 -5.876 112.147 0.54 13.14 790 SER A CA 1
ATOM 1382 C CA B SER A 1 196 ? -83.446 -5.941 112.169 0.46 12.76 790 SER A CA 1
ATOM 1383 C C A SER A 1 196 ? -84.559 -6.840 112.651 0.54 12.84 790 SER A C 1
ATOM 1384 C C B SER A 1 196 ? -84.587 -6.811 112.692 0.46 13.02 790 SER A C 1
ATOM 1385 O O A SER A 1 196 ? -84.373 -7.509 113.676 0.54 16.10 790 SER A O 1
ATOM 1386 O O B SER A 1 196 ? -84.479 -7.379 113.786 0.46 14.04 790 SER A O 1
ATOM 1391 N N . TYR A 1 197 ? -85.697 -6.915 111.958 1.00 13.23 791 TYR A N 1
ATOM 1392 C CA . TYR A 1 197 ? -86.819 -7.685 112.479 1.00 14.30 791 TYR A CA 1
ATOM 1393 C C . TYR A 1 197 ? -87.515 -8.548 111.442 1.00 12.83 791 TYR A C 1
ATOM 1394 O O . TYR A 1 197 ? -88.637 -9.006 111.692 1.00 13.27 791 TYR A O 1
ATOM 1403 N N . ARG A 1 198 ? -86.860 -8.805 110.308 1.00 12.41 792 ARG A N 1
ATOM 1404 C CA . ARG A 1 198 ? -87.315 -9.789 109.342 1.00 13.15 792 ARG A CA 1
ATOM 1405 C C . ARG A 1 198 ? -88.553 -9.322 108.598 1.00 11.47 792 ARG A C 1
ATOM 1406 O O . ARG A 1 198 ? -89.339 -10.132 108.107 1.00 12.83 792 ARG A O 1
ATOM 1414 N N A LYS A 1 199 ? -88.748 -8.010 108.510 0.54 11.58 793 LYS A N 1
ATOM 1415 N N B LYS A 1 199 ? -88.710 -8.007 108.473 0.46 12.00 793 LYS A N 1
ATOM 1416 C CA A LYS A 1 199 ? -89.889 -7.458 107.789 0.54 11.79 793 LYS A CA 1
ATOM 1417 C CA B LYS A 1 199 ? -89.848 -7.405 107.784 0.46 12.12 793 LYS A CA 1
ATOM 1418 C C A LYS A 1 199 ? -89.492 -7.264 106.328 0.54 11.29 793 LYS A C 1
ATOM 1419 C C B LYS A 1 199 ? -89.487 -7.241 106.309 0.46 11.42 793 LYS A C 1
ATOM 1420 O O A LYS A 1 199 ? -88.896 -6.247 105.957 0.54 12.50 793 LYS A O 1
ATOM 1421 O O B LYS A 1 199 ? -88.913 -6.231 105.898 0.46 10.01 793 LYS A O 1
ATOM 1432 N N . PHE A 1 200 ? -89.836 -8.239 105.495 1.00 11.79 794 PHE A N 1
ATOM 1433 C CA . PHE A 1 200 ? -89.590 -8.195 104.057 1.00 10.68 794 PHE A CA 1
ATOM 1434 C C . PHE A 1 200 ? -90.893 -7.849 103.353 1.00 11.26 794 PHE A C 1
ATOM 1435 O O . PHE A 1 200 ? -91.893 -8.566 103.488 1.00 11.88 794 PHE A O 1
ATOM 1443 N N . THR A 1 201 ? -90.876 -6.761 102.596 1.00 10.34 795 THR A N 1
ATOM 1444 C CA . THR A 1 201 ? -92.047 -6.297 101.870 1.00 10.53 795 THR A CA 1
ATOM 1445 C C . THR A 1 201 ? -91.575 -5.734 100.540 1.00 9.23 795 THR A C 1
ATOM 1446 O O . THR A 1 201 ? -90.370 -5.637 100.267 1.00 9.72 795 THR A O 1
ATOM 1450 N N A SER A 1 202 ? -92.531 -5.324 99.707 0.54 9.79 796 SER A N 1
ATOM 1451 N N B SER A 1 202 ? -92.531 -5.319 99.707 0.46 9.77 796 SER A N 1
ATOM 1452 C CA A SER A 1 202 ? -92.139 -4.644 98.483 0.54 10.02 796 SER A CA 1
ATOM 1453 C CA B SER A 1 202 ? -92.146 -4.630 98.482 0.46 9.95 796 SER A CA 1
ATOM 1454 C C A SER A 1 202 ? -91.364 -3.363 98.764 0.54 8.95 796 SER A C 1
ATOM 1455 C C B SER A 1 202 ? -91.323 -3.385 98.783 0.46 8.50 796 SER A C 1
ATOM 1456 O O A SER A 1 202 ? -90.599 -2.915 97.898 0.54 9.61 796 SER A O 1
ATOM 1457 O O B SER A 1 202 ? -90.493 -2.981 97.958 0.46 10.58 796 SER A O 1
ATOM 1462 N N . ALA A 1 203 ? -91.525 -2.769 99.953 1.00 10.00 797 ALA A N 1
ATOM 1463 C CA . ALA A 1 203 ? -90.740 -1.582 100.293 1.00 9.53 797 ALA A CA 1
ATOM 1464 C C . ALA A 1 203 ? -89.295 -1.913 100.669 1.00 9.29 797 ALA A C 1
ATOM 1465 O O . ALA A 1 203 ? -88.396 -1.090 100.433 1.00 9.82 797 ALA A O 1
ATOM 1467 N N . SER A 1 204 ? -89.041 -3.091 101.248 1.00 8.81 798 SER A N 1
ATOM 1468 C CA . SER A 1 204 ? -87.648 -3.510 101.384 1.00 9.91 798 SER A CA 1
ATOM 1469 C C . SER A 1 204 ? -87.055 -3.878 100.027 1.00 9.92 798 SER A C 1
ATOM 1470 O O . SER A 1 204 ? -85.867 -3.636 99.788 1.00 9.79 798 SER A O 1
ATOM 1473 N N . ASP A 1 205 ? -87.871 -4.415 99.113 1.00 9.74 799 ASP A N 1
ATOM 1474 C CA . ASP A 1 205 ? -87.406 -4.612 97.747 1.00 9.21 799 ASP A CA 1
ATOM 1475 C C . ASP A 1 205 ? -87.042 -3.283 97.087 1.00 8.66 799 ASP A C 1
ATOM 1476 O O . ASP A 1 205 ? -86.100 -3.238 96.282 1.00 8.90 799 ASP A O 1
ATOM 1481 N N . VAL A 1 206 ? -87.737 -2.186 97.418 1.00 9.62 800 VAL A N 1
ATOM 1482 C CA . VAL A 1 206 ? -87.374 -0.871 96.873 1.00 8.46 800 VAL A CA 1
ATOM 1483 C C . VAL A 1 206 ? -85.989 -0.442 97.350 1.00 8.92 800 VAL A C 1
ATOM 1484 O O . VAL A 1 206 ? -85.192 0.095 96.568 1.00 8.72 800 VAL A O 1
ATOM 1488 N N . TRP A 1 207 ? -85.682 -0.652 98.635 1.00 9.20 801 TRP A N 1
ATOM 1489 C CA . TRP A 1 207 ? -84.321 -0.413 99.117 1.00 8.23 801 TRP A CA 1
ATOM 1490 C C . TRP A 1 207 ? -83.310 -1.162 98.253 1.00 8.66 801 TRP A C 1
ATOM 1491 O O . TRP A 1 207 ? -82.322 -0.585 97.763 1.00 8.75 801 TRP A O 1
ATOM 1502 N N . SER A 1 208 ? -83.546 -2.458 98.054 1.00 8.46 802 SER A N 1
ATOM 1503 C CA . SER A 1 208 ? -82.646 -3.272 97.249 1.00 9.81 802 SER A CA 1
ATOM 1504 C C . SER A 1 208 ? -82.535 -2.722 95.838 1.00 8.54 802 SER A C 1
ATOM 1505 O O . SER A 1 208 ? -81.446 -2.710 95.248 1.00 8.88 802 SER A O 1
ATOM 1508 N N . PHE A 1 209 ? -83.658 -2.281 95.269 1.00 8.30 803 PHE A N 1
ATOM 1509 C CA . PHE A 1 209 ? -83.622 -1.700 93.930 1.00 8.19 803 PHE A CA 1
ATOM 1510 C C . PHE A 1 209 ? -82.692 -0.487 93.887 1.00 8.09 803 PHE A C 1
ATOM 1511 O O . PHE A 1 209 ? -81.958 -0.293 92.906 1.00 8.59 803 PHE A O 1
ATOM 1519 N N . GLY A 1 210 ? -82.722 0.357 94.926 1.00 8.79 804 GLY A N 1
ATOM 1520 C CA . GLY A 1 210 ? -81.765 1.456 94.978 1.00 9.64 804 GLY A CA 1
ATOM 1521 C C . GLY A 1 210 ? -80.322 0.986 94.927 1.00 8.62 804 GLY A C 1
ATOM 1522 O O . GLY A 1 210 ? -79.492 1.576 94.226 1.00 9.10 804 GLY A O 1
ATOM 1523 N N . ILE A 1 211 ? -80.008 -0.083 95.662 1.00 9.16 805 ILE A N 1
ATOM 1524 C CA . ILE A 1 211 ? -78.663 -0.654 95.582 1.00 9.14 805 ILE A CA 1
ATOM 1525 C C . ILE A 1 211 ? -78.366 -1.146 94.159 1.00 8.71 805 ILE A C 1
ATOM 1526 O O . ILE A 1 211 ? -77.265 -0.942 93.635 1.00 9.14 805 ILE A O 1
ATOM 1531 N N . VAL A 1 212 ? -79.337 -1.806 93.520 1.00 8.69 806 VAL A N 1
ATOM 1532 C CA . VAL A 1 212 ? -79.168 -2.236 92.128 1.00 8.52 806 VAL A CA 1
ATOM 1533 C C . VAL A 1 212 ? -78.902 -1.047 91.210 1.00 8.40 806 VAL A C 1
ATOM 1534 O O . VAL A 1 212 ? -78.056 -1.131 90.310 1.00 9.40 806 VAL A O 1
ATOM 1538 N N . MET A 1 213 ? -79.605 0.072 91.410 1.00 8.91 807 MET A N 1
ATOM 1539 C CA . MET A 1 213 ? -79.325 1.259 90.610 1.00 9.19 807 MET A CA 1
ATOM 1540 C C . MET A 1 213 ? -77.865 1.650 90.748 1.00 7.97 807 MET A C 1
ATOM 1541 O O . MET A 1 213 ? -77.196 1.977 89.759 1.00 9.14 807 MET A O 1
ATOM 1546 N N . TRP A 1 214 ? -77.362 1.629 91.978 1.00 8.76 808 TRP A N 1
ATOM 1547 C CA . TRP A 1 214 ? -75.969 1.962 92.218 1.00 8.72 808 TRP A CA 1
ATOM 1548 C C . TRP A 1 214 ? -75.027 0.952 91.552 1.00 8.90 808 TRP A C 1
ATOM 1549 O O . TRP A 1 214 ? -74.016 1.339 90.940 1.00 9.69 808 TRP A O 1
ATOM 1560 N N . GLU A 1 215 ? -75.341 -0.343 91.656 1.00 8.96 809 GLU A N 1
ATOM 1561 C CA . GLU A 1 215 ? -74.568 -1.360 90.939 1.00 9.66 809 GLU A CA 1
ATOM 1562 C C . GLU A 1 215 ? -74.520 -1.084 89.441 1.00 9.00 809 GLU A C 1
ATOM 1563 O O . GLU A 1 215 ? -73.465 -1.218 88.816 1.00 10.02 809 GLU A O 1
ATOM 1569 N N . VAL A 1 216 ? -75.652 -0.739 88.834 1.00 8.94 810 VAL A N 1
ATOM 1570 C CA . VAL A 1 216 ? -75.673 -0.529 87.390 1.00 8.96 810 VAL A CA 1
ATOM 1571 C C . VAL A 1 216 ? -74.836 0.686 87.019 1.00 8.67 810 VAL A C 1
ATOM 1572 O O . VAL A 1 216 ? -73.986 0.626 86.118 1.00 9.85 810 VAL A O 1
ATOM 1576 N N . MET A 1 217 ? -75.026 1.794 87.740 1.00 9.61 811 MET A N 1
ATOM 1577 C CA . MET A 1 217 ? -74.364 3.033 87.355 1.00 10.93 811 MET A CA 1
ATOM 1578 C C . MET A 1 217 ? -72.859 2.998 87.622 1.00 10.42 811 MET A C 1
ATOM 1579 O O . MET A 1 217 ? -72.124 3.777 87.005 1.00 11.78 811 MET A O 1
ATOM 1584 N N . THR A 1 218 ? -72.383 2.102 88.492 1.00 9.90 812 THR A N 1
ATOM 1585 C CA . THR A 1 218 ? -70.957 1.899 88.754 1.00 10.72 812 THR A CA 1
ATOM 1586 C C . THR A 1 218 ? -70.358 0.751 87.951 1.00 10.45 812 THR A C 1
ATOM 1587 O O . THR A 1 218 ? -69.183 0.430 88.147 1.00 11.74 812 THR A O 1
ATOM 1591 N N . TYR A 1 219 ? -71.125 0.104 87.073 1.00 10.54 813 TYR A N 1
ATOM 1592 C CA . TYR A 1 219 ? -70.633 -1.079 86.348 1.00 10.87 813 TYR A CA 1
ATOM 1593 C C . TYR A 1 219 ? -70.238 -2.208 87.297 1.00 10.50 813 TYR A C 1
ATOM 1594 O O . TYR A 1 219 ? -69.225 -2.885 87.110 1.00 11.23 813 TYR A O 1
ATOM 1603 N N . GLY A 1 220 ? -71.046 -2.418 88.332 1.00 10.60 814 GLY A N 1
ATOM 1604 C CA . GLY A 1 220 ? -70.867 -3.587 89.152 1.00 10.98 814 GLY A CA 1
ATOM 1605 C C . GLY A 1 220 ? -69.910 -3.432 90.307 1.00 9.67 814 GLY A C 1
ATOM 1606 O O . GLY A 1 220 ? -69.341 -4.428 90.763 1.00 11.16 814 GLY A O 1
ATOM 1607 N N . GLU A 1 221 ? -69.748 -2.220 90.822 1.00 9.97 815 GLU A N 1
ATOM 1608 C CA . GLU A 1 221 ? -68.922 -2.048 92.004 1.00 11.45 815 GLU A CA 1
ATOM 1609 C C . GLU A 1 221 ? -69.564 -2.705 93.219 1.00 11.80 815 GLU A C 1
ATOM 1610 O O . GLU A 1 221 ? -70.784 -2.877 93.299 1.00 11.60 815 GLU A O 1
ATOM 1616 N N A ARG A 1 222 ? -68.725 -3.062 94.176 0.54 11.91 816 ARG A N 1
ATOM 1617 N N B ARG A 1 222 ? -68.726 -3.084 94.173 0.46 11.74 816 ARG A N 1
ATOM 1618 C CA A ARG A 1 222 ? -69.197 -3.673 95.406 0.54 12.68 816 ARG A CA 1
ATOM 1619 C CA B ARG A 1 222 ? -69.221 -3.691 95.398 0.46 12.75 816 ARG A CA 1
ATOM 1620 C C A ARG A 1 222 ? -69.802 -2.604 96.309 0.54 12.15 816 ARG A C 1
ATOM 1621 C C B ARG A 1 222 ? -69.807 -2.612 96.301 0.46 12.20 816 ARG A C 1
ATOM 1622 O O A ARG A 1 222 ? -69.102 -1.653 96.683 0.54 12.01 816 ARG A O 1
ATOM 1623 O O B ARG A 1 222 ? -69.096 -1.668 96.668 0.46 13.19 816 ARG A O 1
ATOM 1638 N N . PRO A 1 223 ? -71.082 -2.708 96.675 1.00 12.84 817 PRO A N 1
ATOM 1639 C CA . PRO A 1 223 ? -71.673 -1.698 97.561 1.00 13.27 817 PRO A CA 1
ATOM 1640 C C . PRO A 1 223 ? -70.891 -1.610 98.858 1.00 11.58 817 PRO A C 1
ATOM 1641 O O . PRO A 1 223 ? -70.595 -2.623 99.492 1.00 12.14 817 PRO A O 1
ATOM 1645 N N . TYR A 1 224 ? -70.553 -0.384 99.243 1.00 12.14 818 TYR A N 1
ATOM 1646 C CA . TYR A 1 224 ? -69.838 -0.077 100.480 1.00 13.26 818 TYR A CA 1
ATOM 1647 C C . TYR A 1 224 ? -68.393 -0.561 100.461 1.00 14.04 818 TYR A C 1
ATOM 1648 O O . TYR A 1 224 ? -67.735 -0.547 101.512 1.00 16.67 818 TYR A O 1
ATOM 1657 N N . TRP A 1 225 ? -67.879 -0.985 99.296 1.00 13.85 819 TRP A N 1
ATOM 1658 C CA . TRP A 1 225 ? -66.481 -1.398 99.118 1.00 15.02 819 TRP A CA 1
ATOM 1659 C C . TRP A 1 225 ? -66.106 -2.375 100.229 1.00 14.97 819 TRP A C 1
ATOM 1660 O O . TRP A 1 225 ? -66.833 -3.357 100.454 1.00 16.89 819 TRP A O 1
ATOM 1671 N N . GLU A 1 226 ? -65.008 -2.156 100.941 1.00 15.32 820 GLU A N 1
ATOM 1672 C CA . GLU A 1 226 ? -64.476 -3.136 101.872 1.00 15.83 820 GLU A CA 1
ATOM 1673 C C . GLU A 1 226 ? -65.084 -3.064 103.265 1.00 15.95 820 GLU A C 1
ATOM 1674 O O . GLU A 1 226 ? -64.627 -3.794 104.147 1.00 17.58 820 GLU A O 1
ATOM 1680 N N . LEU A 1 227 ? -66.100 -2.231 103.496 1.00 16.71 821 LEU A N 1
ATOM 1681 C CA . LEU A 1 227 ? -66.722 -2.211 104.814 1.00 16.50 821 LEU A CA 1
ATOM 1682 C C . LEU A 1 227 ? -67.282 -3.588 105.135 1.00 15.66 821 LEU A C 1
ATOM 1683 O O . LEU A 1 227 ? -67.852 -4.259 104.266 1.00 16.52 821 LEU A O 1
ATOM 1688 N N . SER A 1 228 ? -67.112 -4.008 106.387 1.00 16.62 822 SER A N 1
ATOM 1689 C CA . SER A 1 228 ? -67.694 -5.258 106.842 1.00 16.99 822 SER A CA 1
ATOM 1690 C C . SER A 1 228 ? -69.204 -5.105 106.978 1.00 15.69 822 SER A C 1
ATOM 1691 O O . SER A 1 228 ? -69.741 -3.996 107.013 1.00 15.62 822 SER A O 1
ATOM 1694 N N . ASN A 1 229 ? -69.892 -6.247 107.052 1.00 17.53 823 ASN A N 1
ATOM 1695 C CA . ASN A 1 229 ? -71.341 -6.223 107.235 1.00 16.38 823 ASN A CA 1
ATOM 1696 C C . ASN A 1 229 ? -71.750 -5.394 108.453 1.00 15.75 823 ASN A C 1
ATOM 1697 O O . ASN A 1 229 ? -72.695 -4.600 108.385 1.00 16.36 823 ASN A O 1
ATOM 1702 N N . HIS A 1 230 ? -71.048 -5.562 109.577 1.00 17.08 824 HIS A N 1
ATOM 1703 C CA . HIS A 1 230 ? -71.379 -4.785 110.768 1.00 17.21 824 HIS A CA 1
ATOM 1704 C C . HIS A 1 230 ? -71.125 -3.300 110.545 1.00 18.76 824 HIS A C 1
ATOM 1705 O O . HIS A 1 230 ? -71.908 -2.452 110.993 1.00 18.93 824 HIS A O 1
ATOM 1712 N N . GLU A 1 231 ? -70.042 -2.970 109.839 1.00 17.79 825 GLU A N 1
ATOM 1713 C CA . GLU A 1 231 ? -69.744 -1.575 109.527 1.00 18.70 825 GLU A CA 1
ATOM 1714 C C . GLU A 1 231 ? -70.795 -0.976 108.601 1.00 17.24 825 GLU A C 1
ATOM 1715 O O . GLU A 1 231 ? -71.137 0.203 108.734 1.00 17.55 825 GLU A O 1
ATOM 1721 N N . VAL A 1 232 ? -71.314 -1.767 107.655 1.00 16.06 826 VAL A N 1
ATOM 1722 C CA . VAL A 1 232 ? -72.369 -1.270 106.772 1.00 14.77 826 VAL A CA 1
ATOM 1723 C C . VAL A 1 232 ? -73.611 -0.907 107.577 1.00 15.16 826 VAL A C 1
ATOM 1724 O O . VAL A 1 232 ? -74.170 0.187 107.440 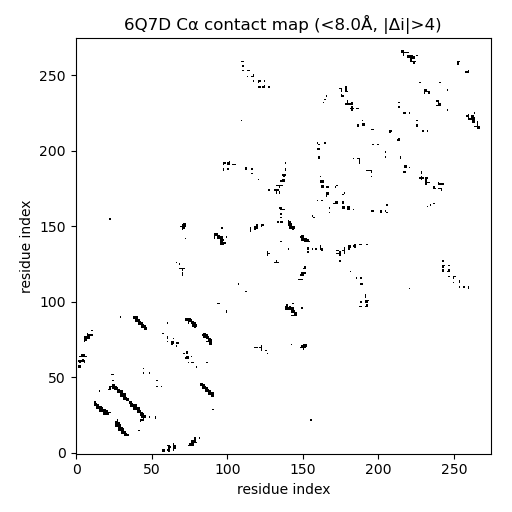1.00 15.23 826 VAL A O 1
ATOM 1728 N N . MET A 1 233 ? -74.052 -1.814 108.445 1.00 15.12 827 MET A N 1
ATOM 1729 C CA . MET A 1 233 ? -75.261 -1.552 109.215 1.00 16.86 827 MET A CA 1
ATOM 1730 C C . MET A 1 233 ? -75.084 -0.365 110.154 1.00 17.02 827 MET A C 1
ATOM 1731 O O . MET A 1 233 ? -76.006 0.445 110.319 1.00 17.22 827 MET A O 1
ATOM 1736 N N . LYS A 1 234 ? -73.902 -0.241 110.764 1.00 19.27 828 LYS A N 1
ATOM 1737 C CA . LYS A 1 234 ? -73.619 0.901 111.627 1.00 21.17 828 LYS A CA 1
ATOM 1738 C C . LYS A 1 234 ? -73.658 2.208 110.843 1.00 19.49 828 LYS A C 1
ATOM 1739 O O . LYS A 1 234 ? -74.238 3.200 111.302 1.00 19.00 828 LYS A O 1
ATOM 1745 N N . ALA A 1 235 ? -73.053 2.226 109.654 1.00 18.37 829 ALA A N 1
ATOM 1746 C CA . ALA A 1 235 ? -73.072 3.437 108.838 1.00 17.34 829 ALA A CA 1
ATOM 1747 C C . ALA A 1 235 ? -74.498 3.815 108.449 1.00 17.22 829 ALA A C 1
ATOM 1748 O O . ALA A 1 235 ? -74.893 4.983 108.550 1.00 17.35 829 ALA A O 1
ATOM 1750 N N A ILE A 1 236 ? -75.289 2.830 108.013 0.46 14.73 830 ILE A N 1
ATOM 1751 N N B ILE A 1 236 ? -75.292 2.834 108.014 0.54 14.61 830 ILE A N 1
ATOM 1752 C CA A ILE A 1 236 ? -76.669 3.090 107.607 0.46 15.37 830 ILE A CA 1
ATOM 1753 C CA B ILE A 1 236 ? -76.667 3.116 107.610 0.54 15.44 830 ILE A CA 1
ATOM 1754 C C A ILE A 1 236 ? -77.479 3.636 108.775 0.46 15.23 830 ILE A C 1
ATOM 1755 C C B ILE A 1 236 ? -77.474 3.652 108.783 0.54 14.90 830 ILE A C 1
ATOM 1756 O O A ILE A 1 236 ? -78.246 4.594 108.623 0.46 15.73 830 ILE A O 1
ATOM 1757 O O B ILE A 1 236 ? -78.234 4.618 108.642 0.54 16.28 830 ILE A O 1
ATOM 1766 N N . ASN A 1 237 ? -77.324 3.036 109.959 1.00 16.27 831 ASN A N 1
ATOM 1767 C CA . ASN A 1 237 ? -78.076 3.488 111.125 1.00 18.38 831 ASN A CA 1
ATOM 1768 C C . ASN A 1 237 ? -77.680 4.900 111.524 1.00 19.19 831 ASN A C 1
ATOM 1769 O O . ASN A 1 237 ? -78.513 5.651 112.051 1.00 21.91 831 ASN A O 1
ATOM 1774 N N . ASP A 1 238 ? -76.430 5.281 111.280 1.00 19.73 832 ASP A N 1
ATOM 1775 C CA . ASP A 1 238 ? -75.956 6.631 111.548 1.00 23.45 832 ASP A CA 1
ATOM 1776 C C . ASP A 1 238 ? -76.269 7.609 110.419 1.00 22.09 832 ASP A C 1
ATOM 1777 O O . ASP A 1 238 ? -75.838 8.764 110.489 1.00 24.08 832 ASP A O 1
ATOM 1782 N N . GLY A 1 239 ? -76.995 7.174 109.385 1.00 16.83 833 GLY A N 1
ATOM 1783 C CA . GLY A 1 239 ? -77.470 8.049 108.331 1.00 18.25 833 GLY A CA 1
ATOM 1784 C C . GLY A 1 239 ? -76.600 8.124 107.095 1.00 15.68 833 GLY A C 1
ATOM 1785 O O . GLY A 1 239 ? -76.958 8.837 106.149 1.00 19.67 833 GLY A O 1
ATOM 1786 N N A PHE A 1 240 ? -75.459 7.443 107.071 0.53 15.57 834 PHE A N 1
ATOM 1787 N N B PHE A 1 240 ? -75.474 7.418 107.071 0.47 15.53 834 PHE A N 1
ATOM 1788 C CA A PHE A 1 240 ? -74.612 7.476 105.889 0.53 14.87 834 PHE A CA 1
ATOM 1789 C CA B PHE A 1 240 ? -74.616 7.401 105.898 0.47 14.80 834 PHE A CA 1
ATOM 1790 C C A PHE A 1 240 ? -75.243 6.650 104.773 0.53 13.67 834 PHE A C 1
ATOM 1791 C C B PHE A 1 240 ? -75.303 6.658 104.762 0.47 12.73 834 PHE A C 1
ATOM 1792 O O A PHE A 1 240 ? -75.935 5.661 105.017 0.53 14.59 834 PHE A O 1
ATOM 1793 O O B PHE A 1 240 ? -76.085 5.730 104.979 0.47 14.72 834 PHE A O 1
ATOM 1808 N N . ARG A 1 241 ? -75.002 7.080 103.537 1.00 13.39 835 ARG A N 1
ATOM 1809 C CA . ARG A 1 241 ? -75.540 6.434 102.346 1.00 11.59 835 ARG A CA 1
ATOM 1810 C C . ARG A 1 241 ? -74.448 6.399 101.287 1.00 12.58 835 ARG A C 1
ATOM 1811 O O . ARG A 1 241 ? -73.511 7.196 101.319 1.00 14.88 835 ARG A O 1
ATOM 1819 N N . LEU A 1 242 ? -74.573 5.465 100.350 1.00 11.53 836 LEU A N 1
ATOM 1820 C CA . LEU A 1 242 ? -73.586 5.367 99.287 1.00 11.10 836 LEU A CA 1
ATOM 1821 C C . LEU A 1 242 ? -73.487 6.696 98.548 1.00 11.50 836 LEU A C 1
ATOM 1822 O O . LEU A 1 242 ? -74.512 7.340 98.290 1.00 12.70 836 LEU A O 1
ATOM 1827 N N . PRO A 1 243 ? -72.283 7.129 98.193 1.00 12.75 837 PRO A N 1
ATOM 1828 C CA . PRO A 1 243 ? -72.116 8.374 97.440 1.00 13.53 837 PRO A CA 1
ATOM 1829 C C . PRO A 1 243 ? -72.450 8.165 95.968 1.00 11.56 837 PRO A C 1
ATOM 1830 O O . PRO A 1 243 ? -72.636 7.045 95.488 1.00 12.26 837 PRO A O 1
ATOM 1834 N N . THR A 1 244 ? -72.515 9.272 95.246 1.00 11.49 838 THR A N 1
ATOM 1835 C CA . THR A 1 244 ? -72.899 9.154 93.848 1.00 12.66 838 THR A CA 1
ATOM 1836 C C . THR A 1 244 ? -71.844 8.388 93.053 1.00 11.80 838 THR A C 1
ATOM 1837 O O . THR A 1 244 ? -70.639 8.552 93.274 1.00 13.30 838 THR A O 1
ATOM 1841 N N . PRO A 1 245 ? -72.270 7.533 92.131 1.00 11.71 839 PRO A N 1
ATOM 1842 C CA . PRO A 1 245 ? -71.351 6.998 91.125 1.00 12.31 839 PRO A CA 1
ATOM 1843 C C . PRO A 1 245 ? -70.783 8.117 90.263 1.00 13.44 839 PRO A C 1
ATOM 1844 O O . PRO A 1 245 ? -71.318 9.223 90.198 1.00 14.13 839 PRO A O 1
ATOM 1848 N N A MET A 1 246 ? -69.669 7.814 89.598 0.52 15.55 840 MET A N 1
ATOM 1849 N N B MET A 1 246 ? -69.670 7.813 89.597 0.48 15.50 840 MET A N 1
ATOM 1850 C CA A MET A 1 246 ? -69.119 8.721 88.604 0.52 15.76 840 MET A CA 1
ATOM 1851 C CA B MET A 1 246 ? -69.116 8.717 88.602 0.48 15.74 840 MET A CA 1
ATOM 1852 C C A MET A 1 246 ? -70.059 8.815 87.412 0.52 16.08 840 MET A C 1
ATOM 1853 C C B MET A 1 246 ? -70.056 8.813 87.409 0.48 16.12 840 MET A C 1
ATOM 1854 O O A MET A 1 246 ? -70.719 7.844 87.038 0.52 18.18 840 MET A O 1
ATOM 1855 O O B MET A 1 246 ? -70.715 7.842 87.033 0.48 18.09 840 MET A O 1
ATOM 1864 N N . ASP A 1 247 ? -70.104 10.002 86.807 1.00 17.62 841 ASP A N 1
ATOM 1865 C CA . ASP A 1 247 ? -70.857 10.239 85.570 1.00 22.63 841 ASP A CA 1
ATOM 1866 C C . ASP A 1 247 ? -72.355 9.992 85.731 1.00 20.94 841 ASP A C 1
ATOM 1867 O O . ASP A 1 247 ? -73.035 9.649 84.762 1.00 23.38 841 ASP A O 1
ATOM 1872 N N . CYS A 1 248 ? -72.896 10.174 86.951 1.00 16.58 842 CYS A N 1
ATOM 1873 C CA . CYS A 1 248 ? -74.268 9.760 87.217 1.00 13.66 842 CYS A CA 1
ATOM 1874 C C . CYS A 1 248 ? -75.217 10.938 87.098 1.00 13.67 842 CYS A C 1
ATOM 1875 O O . CYS A 1 248 ? -74.986 11.974 87.736 1.00 14.80 842 CYS A O 1
ATOM 1878 N N . PRO A 1 249 ? -76.306 10.808 86.340 1.00 13.17 843 PRO A N 1
ATOM 1879 C CA . PRO A 1 249 ? -77.312 11.870 86.314 1.00 14.82 843 PRO A CA 1
ATOM 1880 C C . PRO A 1 249 ? -77.809 12.200 87.714 1.00 11.48 843 PRO A C 1
ATOM 1881 O O . PRO A 1 249 ? -78.084 11.311 88.530 1.00 12.26 843 PRO A O 1
ATOM 1885 N N . SER A 1 250 ? -77.949 13.503 87.965 1.00 12.88 844 SER A N 1
ATOM 1886 C CA . SER A 1 250 ? -78.474 13.982 89.237 1.00 13.05 844 SER A CA 1
ATOM 1887 C C . SER A 1 250 ? -79.803 13.319 89.575 1.00 12.91 844 SER A C 1
ATOM 1888 O O . SER A 1 250 ? -80.025 12.892 90.716 1.00 13.44 844 SER A O 1
ATOM 1891 N N . ALA A 1 251 ? -80.701 13.217 88.591 1.00 12.56 845 ALA A N 1
ATOM 1892 C CA . ALA A 1 251 ? -82.021 12.666 88.864 1.00 13.26 845 ALA A CA 1
ATOM 1893 C C . ALA A 1 251 ? -81.939 11.204 89.284 1.00 12.23 845 ALA A C 1
ATOM 1894 O O . ALA A 1 251 ? -82.729 10.745 90.114 1.00 12.90 845 ALA A O 1
ATOM 1896 N N . ILE A 1 252 ? -80.979 10.463 88.731 1.00 11.93 846 ILE A N 1
ATOM 1897 C CA . ILE A 1 252 ? -80.811 9.053 89.066 1.00 11.45 846 ILE A CA 1
ATOM 1898 C C . ILE A 1 252 ? -80.272 8.893 90.484 1.00 11.45 846 ILE A C 1
ATOM 1899 O O . ILE A 1 252 ? -80.729 8.031 91.243 1.00 11.48 846 ILE A O 1
ATOM 1904 N N . TYR A 1 253 ? -79.290 9.712 90.874 1.00 11.46 847 TYR A N 1
ATOM 1905 C CA . TYR A 1 253 ? -78.809 9.637 92.254 1.00 10.74 847 TYR A CA 1
ATOM 1906 C C . TYR A 1 253 ? -79.888 10.057 93.242 1.00 11.49 847 TYR A C 1
ATOM 1907 O O . TYR A 1 253 ? -80.041 9.437 94.301 1.00 11.45 847 TYR A O 1
ATOM 1916 N N . GLN A 1 254 ? -80.657 11.096 92.917 1.00 11.79 848 GLN A N 1
ATOM 1917 C CA . GLN A 1 254 ? -81.741 11.496 93.805 1.00 12.15 848 GLN A CA 1
ATOM 1918 C C . GLN A 1 254 ? -82.724 10.353 94.006 1.00 12.09 848 GLN A C 1
ATOM 1919 O O . GLN A 1 254 ? -83.205 10.123 95.122 1.00 12.37 848 GLN A O 1
ATOM 1925 N N . LEU A 1 255 ? -83.028 9.625 92.930 1.00 12.13 849 LEU A N 1
ATOM 1926 C CA . LEU A 1 255 ? -83.974 8.525 93.028 1.00 11.48 849 LEU A CA 1
ATOM 1927 C C . LEU A 1 255 ? -83.436 7.397 93.898 1.00 11.31 849 LEU A C 1
ATOM 1928 O O . LEU A 1 255 ? -84.160 6.871 94.756 1.00 11.74 849 LEU A O 1
ATOM 1933 N N . MET A 1 256 ? -82.166 7.012 93.716 1.00 11.66 850 MET A N 1
ATOM 1934 C CA . MET A 1 256 ? -81.641 5.949 94.568 1.00 11.87 850 MET A CA 1
ATOM 1935 C C . MET A 1 256 ? -81.623 6.382 96.036 1.00 12.52 850 MET A C 1
ATOM 1936 O O . MET A 1 256 ? -81.941 5.586 96.930 1.00 11.96 850 MET A O 1
ATOM 1941 N N . MET A 1 257 ? -81.349 7.662 96.301 1.00 12.43 851 MET A N 1
ATOM 1942 C CA . MET A 1 257 ? -81.373 8.144 97.674 1.00 13.68 851 MET A CA 1
ATOM 1943 C C . MET A 1 257 ? -82.760 8.015 98.294 1.00 12.91 851 MET A C 1
ATOM 1944 O O . MET A 1 257 ? -82.884 7.688 99.479 1.00 14.88 851 MET A O 1
ATOM 1949 N N A GLN A 1 258 ? -83.811 8.256 97.507 0.54 12.48 852 GLN A N 1
ATOM 1950 N N B GLN A 1 258 ? -83.811 8.246 97.509 0.46 12.13 852 GLN A N 1
ATOM 1951 C CA A GLN A 1 258 ? -85.167 8.115 98.023 0.54 13.49 852 GLN A CA 1
ATOM 1952 C CA B GLN A 1 258 ? -85.193 8.121 98.036 0.46 13.03 852 GLN A CA 1
ATOM 1953 C C A GLN A 1 258 ? -85.498 6.663 98.340 0.54 11.01 852 GLN A C 1
ATOM 1954 C C B GLN A 1 258 ? -85.510 6.652 98.342 0.46 11.27 852 GLN A C 1
ATOM 1955 O O A GLN A 1 258 ? -86.274 6.391 99.265 0.54 11.55 852 GLN A O 1
ATOM 1956 O O B GLN A 1 258 ? -86.283 6.395 99.271 0.46 12.26 852 GLN A O 1
ATOM 1967 N N . CYS A 1 259 ? -84.920 5.720 97.590 1.00 10.55 853 CYS A N 1
ATOM 1968 C CA . CYS A 1 259 ? -85.117 4.306 97.868 1.00 10.91 853 CYS A CA 1
ATOM 1969 C C . CYS A 1 259 ? -84.521 3.910 99.206 1.00 10.24 853 CYS A C 1
ATOM 1970 O O . CYS A 1 259 ? -84.923 2.892 99.773 1.00 10.98 853 CYS A O 1
ATOM 1973 N N . TRP A 1 260 ? -83.539 4.666 99.698 1.00 11.05 854 TRP A N 1
ATOM 1974 C CA . TRP A 1 260 ? -82.836 4.350 100.934 1.00 11.13 854 TRP A CA 1
ATOM 1975 C C . TRP A 1 260 ? -83.329 5.169 102.123 1.00 11.81 854 TRP A C 1
ATOM 1976 O O . TRP A 1 260 ? -82.573 5.392 103.067 1.00 12.69 854 TRP A O 1
ATOM 1987 N N A GLN A 1 261 ? -84.575 5.642 102.084 0.50 12.08 855 GLN A N 1
ATOM 1988 N N B GLN A 1 261 ? -84.578 5.607 102.132 0.50 11.94 855 GLN A N 1
ATOM 1989 C CA A GLN A 1 261 ? -85.139 6.284 103.263 0.50 12.69 855 GLN A CA 1
ATOM 1990 C CA B GLN A 1 261 ? -85.060 6.285 103.328 0.50 12.17 855 GLN A CA 1
ATOM 1991 C C A GLN A 1 261 ? -85.201 5.271 104.394 0.50 12.91 855 GLN A C 1
ATOM 1992 C C B GLN A 1 261 ? -85.222 5.272 104.456 0.50 13.21 855 GL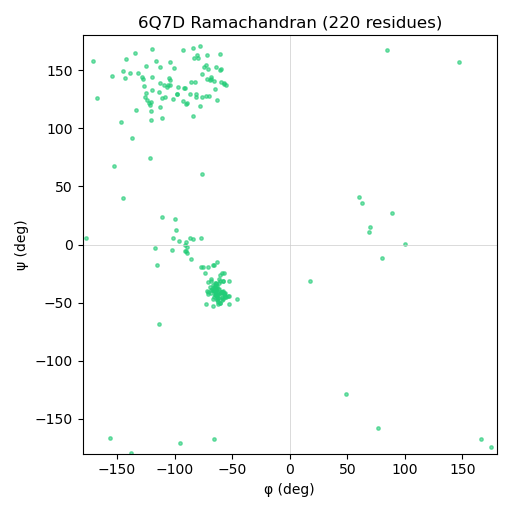N A C 1
ATOM 1993 O O A GLN A 1 261 ? -85.607 4.121 104.194 0.50 12.25 855 GLN A O 1
ATOM 1994 O O B GLN A 1 261 ? -85.740 4.170 104.241 0.50 12.78 855 GLN A O 1
ATOM 2005 N N A GLN A 1 262 ? -84.781 5.698 105.584 0.50 13.43 856 GLN A N 1
ATOM 2006 N N B GLN A 1 262 ? -84.740 5.631 105.654 0.50 13.41 856 GLN A N 1
ATOM 2007 C CA A GLN A 1 262 ? -84.844 4.823 106.747 0.50 13.01 856 GLN A CA 1
ATOM 2008 C CA B GLN A 1 262 ? -84.854 4.732 106.799 0.50 13.17 856 GLN A CA 1
ATOM 2009 C C A GLN A 1 262 ? -86.277 4.390 107.017 0.50 13.36 856 GLN A C 1
ATOM 2010 C C B GLN A 1 262 ? -86.306 4.364 107.059 0.50 14.01 856 GLN A C 1
ATOM 2011 O O A GLN A 1 262 ? -86.551 3.207 107.256 0.50 15.76 856 GLN A O 1
ATOM 2012 O O B GLN A 1 262 ? -86.622 3.199 107.327 0.50 15.75 856 GLN A O 1
ATOM 2023 N N . GLU A 1 263 ? -87.202 5.343 106.983 1.00 13.27 857 GLU A N 1
ATOM 2024 C CA . GLU A 1 263 ? -88.616 5.095 107.221 1.00 14.82 857 GLU A CA 1
ATOM 2025 C C . GLU A 1 263 ? -89.210 4.437 105.986 1.00 13.64 857 GLU A C 1
ATOM 2026 O O . GLU A 1 263 ? -89.299 5.056 104.919 1.00 14.89 857 GLU A O 1
ATOM 2032 N N A ARG A 1 264 ? -89.635 3.183 106.143 0.44 13.69 858 ARG A N 1
ATOM 2033 N N B ARG A 1 264 ? -89.626 3.179 106.149 0.56 13.67 858 ARG A N 1
ATOM 2034 C CA A ARG A 1 264 ? -90.135 2.395 105.023 0.44 15.72 858 ARG A CA 1
ATOM 2035 C CA B ARG A 1 264 ? -90.156 2.376 105.053 0.56 15.79 858 ARG A CA 1
ATOM 2036 C C A ARG A 1 264 ? -91.254 3.112 104.274 0.44 14.16 858 ARG A C 1
ATOM 2037 C C B ARG A 1 264 ? -91.248 3.110 104.285 0.56 13.98 858 ARG A C 1
ATOM 2038 O O A ARG A 1 264 ? -91.299 3.088 103.037 0.44 14.49 858 ARG A O 1
ATOM 2039 O O B ARG A 1 264 ? -91.270 3.095 103.047 0.56 14.27 858 ARG A O 1
ATOM 2054 N N . ALA A 1 265 ? -92.149 3.783 105.003 1.00 14.43 859 ALA A N 1
ATOM 2055 C CA . ALA A 1 265 ? -93.306 4.407 104.374 1.00 16.83 859 ALA A CA 1
ATOM 2056 C C . ALA A 1 265 ? -92.933 5.583 103.485 1.00 15.89 859 ALA A C 1
ATOM 2057 O O . ALA A 1 265 ? -93.752 5.980 102.648 1.00 18.30 859 ALA A O 1
ATOM 2059 N N . ARG A 1 266 ? -91.733 6.150 103.643 1.00 14.43 860 ARG A N 1
ATOM 2060 C CA . ARG A 1 266 ? -91.322 7.310 102.864 1.00 15.65 860 ARG A CA 1
ATOM 2061 C C . ARG A 1 266 ? -90.716 6.933 101.520 1.00 15.95 860 ARG A C 1
ATOM 2062 O O . ARG A 1 266 ? -90.543 7.812 100.669 1.00 18.58 860 ARG A O 1
ATOM 2070 N N . ARG A 1 267 ? -90.392 5.664 101.315 1.00 12.51 861 ARG A N 1
ATOM 2071 C CA . ARG A 1 267 ? -89.773 5.250 100.073 1.00 11.98 861 ARG A CA 1
ATOM 2072 C C . ARG A 1 267 ? -90.787 5.303 98.939 1.00 11.48 861 ARG A C 1
ATOM 2073 O O . ARG A 1 267 ? -91.989 5.116 99.154 1.00 12.78 861 ARG A O 1
ATOM 2081 N N . PRO A 1 268 ? -90.325 5.543 97.720 1.00 12.03 862 PRO A N 1
ATOM 2082 C CA . PRO A 1 268 ? -91.215 5.430 96.569 1.00 14.71 862 PRO A CA 1
ATOM 2083 C C . PRO A 1 268 ? -91.775 4.021 96.433 1.00 11.27 862 PRO A C 1
ATOM 2084 O O . PRO A 1 268 ? -91.114 3.051 96.797 1.00 12.23 862 PRO A O 1
ATOM 2088 N N . LYS A 1 269 ? -92.986 3.901 95.876 1.00 11.37 863 LYS A N 1
ATOM 2089 C CA . LYS A 1 269 ? -93.452 2.600 95.415 1.00 11.44 863 LYS A CA 1
ATOM 2090 C C . LYS A 1 269 ? -92.846 2.306 94.039 1.00 10.78 863 LYS A C 1
ATOM 2091 O O . LYS A 1 269 ? -92.354 3.202 93.346 1.00 12.07 863 LYS A O 1
ATOM 2097 N N . PHE A 1 270 ? -92.887 1.040 93.632 1.00 11.06 864 PHE A N 1
ATOM 2098 C CA . PHE A 1 270 ? -92.348 0.715 92.312 1.00 11.18 864 PHE A CA 1
ATOM 2099 C C . PHE A 1 270 ? -93.076 1.457 91.195 1.00 11.17 864 PHE A C 1
ATOM 2100 O O . PHE A 1 270 ? -92.454 1.798 90.177 1.00 12.26 864 PHE A O 1
ATOM 2108 N N . ALA A 1 271 ? -94.367 1.744 91.367 1.00 12.23 865 ALA A N 1
ATOM 2109 C CA . ALA A 1 271 ? -95.084 2.517 90.320 1.00 12.90 865 ALA A CA 1
ATOM 2110 C C . ALA A 1 271 ? -94.451 3.912 90.156 1.00 12.78 865 ALA A C 1
ATOM 2111 O O . ALA A 1 271 ? -94.370 4.420 89.065 1.00 12.40 865 ALA A O 1
ATOM 2113 N N . ASP A 1 272 ? -94.039 4.519 91.260 1.00 12.24 866 ASP A N 1
ATOM 2114 C CA . ASP A 1 272 ? -93.426 5.864 91.205 1.00 17.12 866 ASP A CA 1
ATOM 2115 C C . ASP A 1 272 ? -92.059 5.778 90.517 1.00 12.53 866 ASP A C 1
ATOM 2116 O O . ASP A 1 272 ? -91.703 6.668 89.746 1.00 12.87 866 ASP A O 1
ATOM 2121 N N . ILE A 1 273 ? -91.305 4.741 90.844 1.00 11.40 867 ILE A N 1
ATOM 2122 C CA . ILE A 1 273 ? -89.965 4.530 90.238 1.00 10.84 867 ILE A CA 1
ATOM 2123 C C . ILE A 1 273 ? -90.108 4.378 88.716 1.00 10.76 867 ILE A C 1
ATOM 2124 O O . ILE A 1 273 ? -89.385 5.040 87.992 1.00 11.48 867 ILE A O 1
ATOM 2129 N N . VAL A 1 274 ? -91.010 3.506 88.267 1.00 10.95 868 VAL A N 1
ATOM 2130 C CA . VAL A 1 274 ? -91.206 3.325 86.828 1.00 11.99 868 VAL A CA 1
ATOM 2131 C C . VAL A 1 274 ? -91.606 4.640 86.172 1.00 12.36 868 VAL A C 1
ATOM 2132 O O . VAL A 1 274 ? -91.097 4.997 85.100 1.00 12.87 868 VAL A O 1
ATOM 2136 N N . SER A 1 275 ? -92.548 5.364 86.786 1.00 12.31 869 SER A N 1
ATOM 2137 C CA . SER A 1 275 ? -93.005 6.631 86.222 1.00 13.89 869 SER A CA 1
ATOM 2138 C C . SER A 1 275 ? -91.854 7.626 86.068 1.00 12.76 869 SER A C 1
ATOM 2139 O O . SER A 1 275 ? -91.710 8.267 85.017 1.00 13.82 869 SER A O 1
ATOM 2142 N N . ILE A 1 276 ? -91.026 7.766 87.107 1.00 13.27 870 ILE A N 1
ATOM 2143 C CA . ILE A 1 276 ? -89.898 8.694 87.072 1.00 13.41 870 ILE A CA 1
ATOM 2144 C C . ILE A 1 276 ?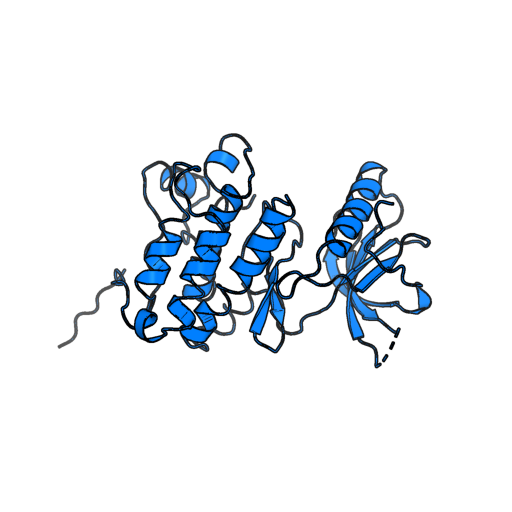 -88.903 8.290 85.992 1.00 11.76 870 ILE A C 1
ATOM 2145 O O . ILE A 1 276 ? -88.455 9.123 85.195 1.00 13.18 870 ILE A O 1
ATOM 2150 N N . LEU A 1 277 ? -88.551 7.005 85.942 1.00 11.35 871 LEU A N 1
ATOM 2151 C CA . LEU A 1 277 ? -87.575 6.555 84.951 1.00 11.58 871 LEU A CA 1
ATOM 2152 C C . LEU A 1 277 ? -88.105 6.715 83.532 1.00 12.09 871 LEU A C 1
ATOM 2153 O O . LEU A 1 277 ? -87.359 7.110 82.625 1.00 13.69 871 LEU A O 1
ATOM 2158 N N A ASP A 1 278 ? -89.388 6.412 83.320 0.58 12.62 872 ASP A N 1
ATOM 2159 N N B ASP A 1 278 ? -89.394 6.446 83.324 0.42 12.84 872 ASP A N 1
ATOM 2160 C CA A ASP A 1 278 ? -89.996 6.624 82.009 0.58 14.43 872 ASP A CA 1
ATOM 2161 C CA B ASP A 1 278 ? -89.974 6.615 81.995 0.42 14.22 872 ASP A CA 1
ATOM 2162 C C A ASP A 1 278 ? -89.874 8.078 81.585 0.58 14.25 872 ASP A C 1
ATOM 2163 C C B ASP A 1 278 ? -89.954 8.077 81.561 0.42 15.02 872 ASP A C 1
ATOM 2164 O O A ASP A 1 278 ? -89.516 8.376 80.439 0.58 18.08 872 ASP A O 1
ATOM 2165 O O B ASP A 1 278 ? -89.731 8.378 80.381 0.42 13.09 872 ASP A O 1
ATOM 2174 N N . LYS A 1 279 ? -90.191 9.003 82.495 1.00 14.70 873 LYS A N 1
ATOM 2175 C CA . LYS A 1 279 ? -90.156 10.420 82.148 1.00 16.41 873 LYS A CA 1
ATOM 2176 C C . LYS A 1 279 ? -88.744 10.883 81.817 1.00 14.72 873 LYS A C 1
ATOM 2177 O O . LYS A 1 279 ? -88.550 11.684 80.892 1.00 15.56 873 LYS A O 1
ATOM 2183 N N . LEU A 1 280 ? -87.744 10.385 82.549 1.00 14.88 874 LEU A N 1
ATOM 2184 C CA . LEU A 1 280 ? -86.363 10.749 82.247 1.00 14.83 874 LEU A CA 1
ATOM 2185 C C . LEU A 1 280 ? -85.947 10.230 80.879 1.00 13.62 874 LEU A C 1
ATOM 2186 O O . LEU A 1 280 ? -85.302 10.948 80.103 1.00 16.02 874 LEU A O 1
ATOM 2191 N N . ILE A 1 281 ? -86.318 8.990 80.559 1.00 13.88 875 ILE A N 1
ATOM 2192 C CA . ILE A 1 281 ? -85.958 8.417 79.265 1.00 14.02 875 ILE A CA 1
ATOM 2193 C C . ILE A 1 281 ? -86.639 9.165 78.125 1.00 14.64 875 ILE A C 1
ATOM 2194 O O . ILE A 1 281 ? -86.036 9.400 77.070 1.00 15.48 875 ILE A O 1
ATOM 2199 N N . ARG A 1 282 ? -87.897 9.555 78.307 1.00 14.78 876 ARG A N 1
ATOM 2200 C CA . ARG A 1 282 ? -88.628 10.188 77.221 1.00 16.41 876 ARG A CA 1
ATOM 2201 C C . ARG A 1 282 ? -88.231 11.637 77.005 1.00 15.88 876 ARG A C 1
ATOM 2202 O O . ARG A 1 282 ? -88.457 12.168 75.913 1.00 16.34 876 ARG A O 1
ATOM 2210 N N . ALA A 1 283 ? -87.621 12.270 78.005 1.00 16.23 877 ALA A N 1
ATOM 2211 C CA . ALA A 1 283 ? -87.029 13.599 77.877 1.00 18.32 877 ALA A CA 1
ATOM 2212 C C . ALA A 1 283 ? -85.555 13.471 78.240 1.00 18.38 877 ALA A C 1
ATOM 2213 O O . ALA A 1 283 ? -85.128 13.901 79.320 1.00 18.90 877 ALA A O 1
ATOM 2215 N N . PRO A 1 284 ? -84.747 12.884 77.351 1.00 17.62 878 PRO A N 1
ATOM 2216 C CA . PRO A 1 284 ? -83.389 12.466 77.736 1.00 20.85 878 PRO A CA 1
ATOM 2217 C C . PRO A 1 284 ? -82.443 13.603 78.079 1.00 21.16 878 PRO A C 1
ATOM 2218 O O . PRO A 1 284 ? -81.413 13.347 78.717 1.00 19.39 878 PRO A O 1
ATOM 2222 N N . ASP A 1 285 ? -82.740 14.843 77.688 1.00 18.35 879 ASP A N 1
ATOM 2223 C CA . ASP A 1 285 ? -81.918 15.954 78.155 1.00 19.56 879 ASP A CA 1
ATOM 2224 C C . ASP A 1 285 ? -81.910 16.048 79.674 1.00 22.14 879 ASP A C 1
ATOM 2225 O O . ASP A 1 285 ? -80.963 16.594 80.247 1.00 22.69 879 ASP A O 1
ATOM 2230 N N . SER A 1 286 ? -82.952 15.532 80.331 1.00 19.62 880 SER A N 1
ATOM 2231 C CA . SER A 1 286 ? -83.005 15.489 81.786 1.00 20.93 880 SER A CA 1
ATOM 2232 C C . SER A 1 286 ? -81.822 14.748 82.393 1.00 21.28 880 SER A C 1
ATOM 2233 O O . SER A 1 286 ? -81.484 14.994 83.556 1.00 26.55 880 SER A O 1
ATOM 2236 N N . LEU A 1 287 ? -81.195 13.841 81.649 1.00 18.59 881 LEU A N 1
ATOM 2237 C CA . LEU A 1 287 ? -80.114 13.028 82.185 1.00 17.60 881 LEU A CA 1
ATOM 2238 C C . LEU A 1 287 ? -78.742 13.663 82.010 1.00 19.49 881 LEU A C 1
ATOM 2239 O O . LEU A 1 287 ? -77.755 13.125 82.523 1.00 20.18 881 LEU A O 1
ATOM 2244 N N . LYS A 1 288 ? -78.655 14.792 81.305 1.00 22.02 882 LYS A N 1
ATOM 2245 C CA . LYS A 1 288 ? -77.370 15.440 81.073 1.00 20.38 882 LYS A CA 1
ATOM 2246 C C . LYS A 1 288 ? -76.833 16.139 82.314 1.00 20.40 882 LYS A C 1
ATOM 2247 O O . LYS A 1 288 ? -75.620 16.350 82.417 1.00 22.93 882 LYS A O 1
ATOM 2253 N N . THR A 1 289 ? -77.702 16.519 83.244 1.00 18.49 883 THR A N 1
ATOM 2254 C CA . THR A 1 289 ? -77.279 17.158 84.484 1.00 17.77 883 THR A CA 1
ATOM 2255 C C . THR A 1 289 ? -76.741 16.090 85.428 1.00 16.00 883 THR A C 1
ATOM 2256 O O . THR A 1 289 ? -77.476 15.175 85.801 1.00 15.85 883 THR A O 1
ATOM 2260 N N . LEU A 1 290 ? -75.468 16.195 85.806 1.00 17.12 884 LEU A N 1
ATOM 2261 C CA . LEU A 1 290 ? -74.782 15.155 86.563 1.00 17.07 884 LEU A CA 1
ATOM 2262 C C . LEU A 1 290 ? -74.610 15.563 88.017 1.00 16.03 884 LEU A C 1
ATOM 2263 O O . LEU A 1 290 ? -74.357 16.735 88.318 1.00 18.50 884 LEU A O 1
ATOM 2268 N N . ALA A 1 291 ? -74.731 14.589 88.913 1.00 15.79 885 ALA A N 1
ATOM 2269 C CA . ALA A 1 291 ? -74.426 14.826 90.315 1.00 16.69 885 ALA A CA 1
ATOM 2270 C C . ALA A 1 291 ? -72.921 14.974 90.503 1.00 19.25 885 ALA A C 1
ATOM 2271 O O . ALA A 1 291 ? -72.124 14.291 89.854 1.00 19.51 885 ALA A O 1
ATOM 2273 N N . ASP A 1 292 ? -72.534 15.875 91.400 1.00 17.88 886 ASP A N 1
ATOM 2274 C CA . ASP A 1 292 ? -71.124 16.101 91.682 1.00 17.79 886 ASP A CA 1
ATOM 2275 C C . ASP A 1 292 ? -70.509 14.839 92.268 1.00 18.55 886 ASP A C 1
ATOM 2276 O O . ASP A 1 292 ? -70.988 14.314 93.278 1.00 22.16 886 ASP A O 1
ATOM 2281 N N . PHE A 1 293 ? -69.447 14.352 91.642 1.00 19.05 887 PHE A N 1
ATOM 2282 C CA . PHE A 1 293 ? -68.726 13.200 92.155 1.00 19.39 887 PHE A CA 1
ATOM 2283 C C . PHE A 1 293 ? -67.687 13.670 93.165 1.00 24.73 887 PHE A C 1
ATOM 2284 O O . PHE A 1 293 ? -66.910 14.589 92.885 1.00 27.30 887 PHE A O 1
ATOM 2292 N N . ASP A 1 294 ? -67.688 13.051 94.340 1.00 29.70 888 ASP A N 1
ATOM 2293 C CA . ASP A 1 294 ? -66.727 13.388 95.379 1.00 42.61 888 ASP A CA 1
ATOM 2294 C C . ASP A 1 294 ? -65.445 12.611 95.124 1.00 45.66 888 ASP A C 1
ATOM 2295 O O . ASP A 1 294 ? -65.423 11.383 95.271 1.00 42.48 888 ASP A O 1
ATOM 2300 N N . PRO A 1 295 ? -64.362 13.276 94.735 1.00 51.92 889 PRO A N 1
ATOM 2301 C CA . PRO A 1 295 ? -63.115 12.546 94.484 1.00 57.99 889 PRO A CA 1
ATOM 2302 C C . PRO A 1 295 ? -62.552 12.010 95.789 1.00 62.50 889 PRO A C 1
ATOM 2303 O O . PRO A 1 295 ? -62.533 12.707 96.804 1.00 63.31 889 PRO A O 1
ATOM 2307 N N . ARG A 1 296 ? -61.966 10.819 95.676 1.00 65.69 890 ARG A N 1
ATOM 2308 C CA . ARG A 1 296 ? -61.269 10.134 96.790 1.00 68.28 890 ARG A CA 1
ATOM 2309 C C . ARG A 1 296 ? -59.766 10.329 96.610 1.00 68.91 890 ARG A C 1
ATOM 2310 O O . ARG A 1 296 ? -58.984 9.708 97.319 1.00 71.52 890 ARG A O 1
ATOM 2318 N N . VAL A 1 297 ? -59.416 11.134 95.626 1.00 64.60 891 VAL A N 1
ATOM 2319 C CA . VAL A 1 297 ? -58.011 11.412 95.322 1.00 63.10 891 VAL A CA 1
ATOM 2320 C C . VAL A 1 297 ? -57.928 12.594 94.364 1.00 63.31 891 VAL A C 1
ATOM 2321 O O . VAL A 1 297 ? -58.558 12.581 93.301 1.00 62.22 891 VAL A O 1
ATOM 2325 N N . SER A 1 298 ? -57.155 13.614 94.733 1.00 64.67 892 SER A N 1
ATOM 2326 C CA . SER A 1 298 ? -56.948 14.783 93.892 1.00 65.69 892 SER A CA 1
ATOM 2327 C C . SER A 1 298 ? -55.524 14.776 93.359 1.00 60.74 892 SER A C 1
ATOM 2328 O O . SER A 1 298 ? -54.576 14.478 94.093 1.00 63.52 892 SER A O 1
ATOM 2331 N N . ILE A 1 299 ? -55.377 15.097 92.079 1.00 52.57 893 ILE A N 1
ATOM 2332 C CA . ILE A 1 299 ? -54.075 15.201 91.434 1.00 49.85 893 ILE A CA 1
ATOM 2333 C C . ILE A 1 299 ? -53.792 16.672 91.170 1.00 49.70 893 ILE A C 1
ATOM 2334 O O . ILE A 1 299 ? -54.620 17.373 90.575 1.00 47.18 893 ILE A O 1
ATOM 2339 N N . ARG A 1 300 ? -52.631 17.139 91.622 1.00 52.65 894 ARG A N 1
ATOM 2340 C CA . ARG A 1 300 ? -52.162 18.484 91.318 1.00 56.92 894 ARG A CA 1
ATOM 2341 C C . ARG A 1 300 ? -51.358 18.438 90.025 1.00 61.56 894 ARG A C 1
ATOM 2342 O O . ARG A 1 300 ? -50.353 17.724 89.941 1.00 60.88 894 ARG A O 1
ATOM 2350 N N . LEU A 1 301 ? -51.786 19.208 89.031 1.00 63.58 895 LEU A N 1
ATOM 2351 C CA . LEU A 1 301 ? -51.044 19.366 87.790 1.00 63.79 895 LEU A CA 1
ATOM 235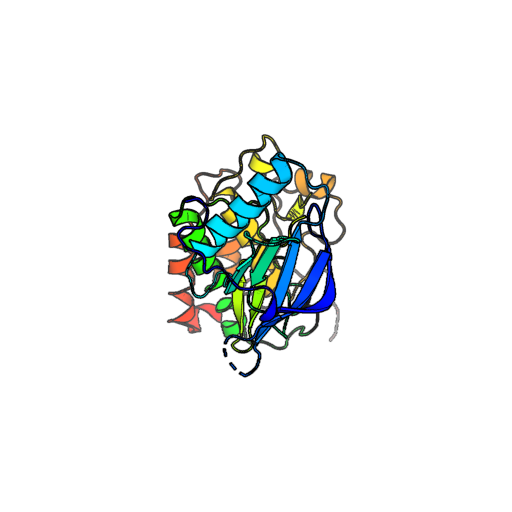2 C C . LEU A 1 301 ? -51.232 20.793 87.293 1.00 63.30 895 LEU A C 1
ATOM 2353 O O . LEU A 1 301 ? -52.272 21.408 87.554 1.00 64.20 895 LEU A O 1
ATOM 2358 N N . PRO A 1 302 ? -50.232 21.352 86.589 1.00 62.57 896 PRO A N 1
ATOM 2359 C CA . PRO A 1 302 ? -50.286 22.756 86.157 1.00 62.13 896 PRO A CA 1
ATOM 2360 C C . PRO A 1 302 ? -51.386 23.032 85.134 1.00 63.92 896 PRO A C 1
ATOM 2361 O O . PRO A 1 302 ? -51.508 22.290 84.161 1.00 66.28 896 PRO A O 1
#

Radius of gyration: 20.05 Å; Cα contacts (8 Å, |Δi|>4): 513; chains: 1; bounding box: 53×61×46 Å

GO terms:
  GO:0005003 ephrin receptor activity (F, IDA)
  GO:0070160 tight junction (C, IDA)
  GO:0005886 plasma membrane (C, IDA)
  GO:0030335 positive regulation of cell migration (P, IDA)
  GO:1903348 positive regulation of bicellular tight junction assembly (P, IMP)
  GO:0072659 protein localization to plasma membrane (P, IMP)
  GO:0005515 protein binding (F, IPI)
  GO:0019838 growth factor binding (F, IPI)
  GO:0005925 focal adhesion (C, IDA)
  GO:0030027 lamellipodium (C, IDA)
  GO:0031256 leading edge membrane (C, IDA)
  GO:0033629 negative regulation of cell adhesion mediated by integrin (P, IDA)
  GO:0048013 ephrin receptor signaling pathway (P, IDA)
  GO:0005886 plasma membrane (C, EXP)
  GO:0010591 regulation of lamellipodium assembly (P, IMP)
  GO:0016477 cell migration (P, IMP)
  GO:0030216 keratinocyte differentiation (P, IMP)
  GO:1903078 positive regulation of protein localization to plasma membrane (P, IMP)
  GO:0046058 cAMP metabolic process (P, IMP)
  GO:0060326 cell chemotaxis (P, IMP)